Protein AF-A0A7S2K217-F1 (afdb_monomer)

Sequence (248 aa):
GVLPSQFLEAKAKDDRRVVYRHYPVRDAKQDLILGKTRPYEPPTNCWSLGLKRNMAVALASGDVIAHFDDDDLYAACYLDFMFQKLQEQVPQADGPGGLAATAAIVTLAEWHCFDFGAGRFWHINPKTDPNVLESWRDEMCYGYGFSYVYTRKAWKVQAFPDTEDCEDDVFMGRLRRQPNVRVGLVKLPSLESGLVAHSYHGNNTGICEFRGTKRLGTVCEPFGFEGAMQIVASTRRKVPNLRSAPPA

pLDDT: mean 85.38, std 13.86, range [39.19, 98.19]

Structure (mmCIF, N/CA/C/O backbone):
data_AF-A0A7S2K217-F1
#
_entry.id   AF-A0A7S2K217-F1
#
loop_
_atom_site.group_PDB
_atom_site.id
_atom_site.type_symbol
_atom_site.label_atom_id
_atom_site.label_alt_id
_atom_site.label_comp_id
_atom_site.label_asym_id
_atom_site.label_entity_id
_atom_site.label_seq_id
_atom_site.pdbx_PDB_ins_code
_atom_site.Cartn_x
_atom_site.Cartn_y
_atom_site.Cartn_z
_atom_site.occupancy
_atom_site.B_iso_or_equiv
_atom_site.auth_seq_id
_atom_site.auth_comp_id
_atom_site.auth_asym_id
_atom_site.auth_atom_id
_atom_site.pdbx_PDB_model_num
ATOM 1 N N . GLY A 1 1 ? -4.700 -10.155 -17.234 1.00 57.19 1 GLY A N 1
ATOM 2 C CA . GLY A 1 1 ? -4.934 -11.618 -17.268 1.00 57.19 1 GLY A CA 1
ATOM 3 C C . GLY A 1 1 ? -6.290 -11.921 -17.883 1.00 57.19 1 GLY A C 1
ATOM 4 O O . GLY A 1 1 ? -6.909 -11.004 -18.405 1.00 57.19 1 GLY A O 1
ATOM 5 N N . VAL A 1 2 ? -6.753 -13.176 -17.837 1.00 69.56 2 VAL A N 1
ATOM 6 C CA . VAL A 1 2 ? -8.166 -13.499 -18.130 1.00 69.56 2 VAL A CA 1
ATOM 7 C C . VAL A 1 2 ? -9.014 -12.981 -16.966 1.00 69.56 2 VAL A C 1
ATOM 9 O O . VAL A 1 2 ? -8.641 -13.193 -15.813 1.00 69.56 2 VAL A O 1
ATOM 12 N N . LEU A 1 3 ? -10.107 -12.282 -17.271 1.00 79.81 3 LEU A N 1
ATOM 13 C CA . LEU A 1 3 ? -11.082 -11.805 -16.292 1.00 79.81 3 LEU A CA 1
ATOM 14 C C . LEU A 1 3 ? -12.414 -12.537 -16.521 1.00 79.81 3 LEU A C 1
ATOM 16 O O . LEU A 1 3 ? -12.849 -12.613 -17.674 1.00 79.81 3 LEU A O 1
ATOM 20 N N . PRO A 1 4 ? -13.070 -13.062 -15.470 1.00 86.94 4 PRO A N 1
ATOM 21 C CA . PRO A 1 4 ? -12.644 -13.079 -14.063 1.00 86.94 4 PRO A CA 1
ATOM 22 C C . PRO A 1 4 ? -11.436 -14.003 -13.788 1.00 86.94 4 PRO A C 1
ATOM 24 O O . PRO A 1 4 ? -11.070 -14.848 -14.606 1.00 86.94 4 PRO A O 1
ATOM 27 N N . SER A 1 5 ? -10.795 -13.826 -12.626 1.00 89.06 5 SER A N 1
ATOM 28 C CA . SER A 1 5 ? -9.619 -14.606 -12.215 1.00 89.06 5 SER A CA 1
ATOM 29 C C . SER A 1 5 ? -10.007 -16.026 -11.804 1.00 89.06 5 SER A C 1
ATOM 31 O O . SER A 1 5 ? -10.530 -16.242 -10.711 1.00 89.06 5 SER A O 1
ATOM 33 N N . GLN A 1 6 ? -9.66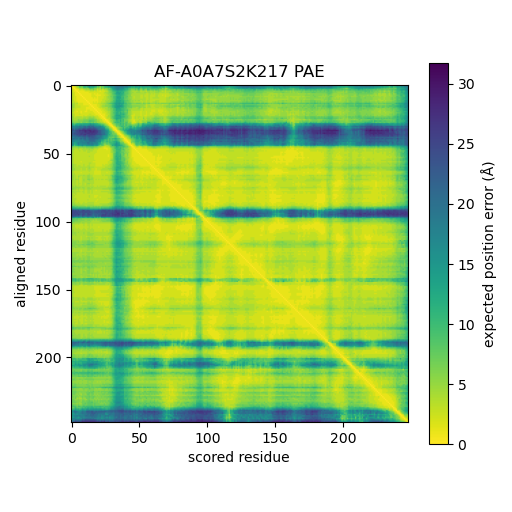1 -17.012 -12.636 1.00 90.75 6 GLN A N 1
ATOM 34 C CA . GLN A 1 6 ? -9.913 -18.433 -12.349 1.00 90.75 6 GLN A CA 1
ATOM 35 C C . GLN A 1 6 ? -9.287 -18.893 -11.023 1.00 90.75 6 GLN A C 1
ATOM 37 O O . GLN A 1 6 ? -9.864 -19.711 -10.310 1.00 90.75 6 GLN A O 1
ATOM 42 N N . PHE A 1 7 ? -8.113 -18.356 -10.671 1.00 89.81 7 PHE A N 1
ATOM 43 C CA . PHE A 1 7 ? -7.443 -18.679 -9.412 1.00 89.81 7 PHE A CA 1
ATOM 44 C C . PHE A 1 7 ? -8.257 -18.207 -8.202 1.00 89.81 7 PHE A C 1
ATOM 46 O O . PHE A 1 7 ? -8.500 -18.994 -7.289 1.00 89.81 7 PHE A O 1
ATOM 53 N N . LEU A 1 8 ? -8.705 -16.946 -8.200 1.00 90.88 8 LEU A N 1
ATOM 54 C CA . LEU A 1 8 ? -9.484 -16.396 -7.086 1.00 90.88 8 LEU A CA 1
ATOM 55 C C . LEU A 1 8 ? -10.872 -17.033 -7.003 1.00 90.88 8 LEU A C 1
ATOM 57 O O . LEU A 1 8 ? -11.366 -17.268 -5.904 1.00 90.88 8 LEU A O 1
ATOM 61 N N . GLU A 1 9 ? -11.472 -17.383 -8.142 1.00 93.56 9 GLU A N 1
ATOM 62 C CA . GLU A 1 9 ? -12.720 -18.147 -8.175 1.00 93.56 9 GLU A CA 1
ATOM 63 C C . GLU A 1 9 ? -12.569 -19.533 -7.548 1.00 93.56 9 GLU A C 1
ATOM 65 O O . GLU A 1 9 ? -13.421 -19.941 -6.761 1.00 93.56 9 GLU A O 1
ATOM 70 N N . ALA A 1 10 ? -11.494 -20.258 -7.871 1.00 94.06 10 ALA A N 1
ATOM 71 C CA . ALA A 1 10 ? -11.205 -21.545 -7.247 1.00 94.06 10 ALA A CA 1
ATOM 72 C C . ALA A 1 10 ? -10.954 -21.381 -5.740 1.00 94.06 10 ALA A C 1
ATOM 74 O O . ALA A 1 10 ? -11.570 -22.069 -4.930 1.00 94.06 10 ALA A O 1
ATOM 75 N N . LYS A 1 11 ? -10.139 -20.395 -5.341 1.00 94.19 11 LYS A N 1
ATOM 76 C CA . LYS A 1 11 ? -9.860 -20.130 -3.923 1.00 94.19 11 LYS A CA 1
ATOM 77 C C . LYS A 1 11 ? -11.097 -19.745 -3.121 1.00 94.19 11 LYS A C 1
ATOM 79 O O . LYS A 1 11 ? -11.241 -20.232 -2.008 1.00 94.19 11 LYS A O 1
ATOM 84 N N . ALA A 1 12 ? -12.006 -18.947 -3.674 1.00 93.88 12 ALA A N 1
ATOM 85 C CA . ALA A 1 12 ? -13.255 -18.587 -3.003 1.00 93.88 12 ALA A CA 1
ATOM 86 C C . ALA A 1 12 ? -14.234 -19.769 -2.853 1.00 93.88 12 ALA A C 1
ATOM 88 O O . ALA A 1 12 ? -15.110 -19.732 -1.989 1.00 93.88 12 ALA A O 1
ATOM 89 N N . LYS A 1 13 ? -14.109 -20.818 -3.682 1.00 94.56 13 LYS A N 1
ATOM 90 C CA . LYS A 1 13 ? -14.872 -22.070 -3.520 1.00 94.56 13 LYS A CA 1
ATOM 91 C C . LYS A 1 13 ? -14.299 -22.938 -2.401 1.00 94.56 13 LYS A C 1
ATOM 93 O O . LYS A 1 13 ? -15.070 -23.522 -1.644 1.00 94.56 13 LYS A O 1
ATOM 98 N N . ASP A 1 14 ? -12.973 -22.987 -2.294 1.00 96.25 14 ASP A N 1
ATOM 99 C CA . ASP A 1 14 ? -12.267 -23.864 -1.353 1.00 96.25 14 ASP A CA 1
ATOM 100 C C . ASP A 1 14 ? -12.110 -23.248 0.049 1.00 96.25 14 ASP A C 1
ATOM 102 O O . ASP A 1 14 ? -12.093 -23.967 1.048 1.00 96.25 14 ASP A O 1
ATOM 106 N N . ASP A 1 15 ? -12.004 -21.920 0.150 1.00 93.75 15 ASP A N 1
ATOM 107 C CA . ASP A 1 15 ? -11.790 -21.195 1.402 1.00 93.75 15 ASP A CA 1
ATOM 108 C C . ASP A 1 15 ? -12.887 -20.149 1.628 1.00 93.75 15 ASP A C 1
ATOM 110 O O . ASP A 1 15 ? -12.906 -19.086 1.010 1.00 93.75 15 ASP A O 1
ATOM 114 N N . ARG A 1 16 ? -13.784 -20.418 2.587 1.00 90.56 16 ARG A N 1
ATOM 115 C CA . ARG A 1 16 ? -14.910 -19.523 2.926 1.00 90.56 16 ARG A CA 1
ATOM 116 C C . ARG A 1 16 ? -14.468 -18.163 3.474 1.00 90.56 16 ARG A C 1
ATOM 118 O O . ARG A 1 16 ? -15.298 -17.261 3.564 1.00 90.56 16 ARG A O 1
ATOM 125 N N . ARG A 1 17 ? -13.198 -18.014 3.865 1.00 87.38 17 ARG A N 1
ATOM 126 C CA . ARG A 1 17 ? -12.615 -16.732 4.289 1.00 87.38 17 ARG A CA 1
ATOM 127 C C . ARG A 1 17 ? -12.301 -15.832 3.093 1.00 87.38 17 ARG A C 1
ATOM 129 O O . ARG A 1 17 ? -12.194 -14.622 3.262 1.00 87.38 17 ARG A O 1
ATOM 136 N N . VAL A 1 18 ? -12.171 -16.404 1.895 1.00 89.81 18 VAL A N 1
ATOM 137 C CA . VAL A 1 18 ? -11.907 -15.678 0.652 1.00 89.81 18 VAL A CA 1
ATOM 138 C C . VAL A 1 18 ? -13.232 -15.356 -0.026 1.00 89.81 18 VAL A C 1
ATOM 140 O O . VAL A 1 18 ? -13.941 -16.234 -0.513 1.00 89.81 18 VAL A O 1
ATOM 143 N N . VAL A 1 19 ? -13.564 -14.070 -0.100 1.00 90.69 19 VAL A N 1
ATOM 144 C CA . VAL A 1 19 ? -14.722 -13.589 -0.859 1.00 90.69 19 VAL A CA 1
ATOM 145 C C . VAL A 1 19 ? -14.220 -12.926 -2.131 1.00 90.69 19 VAL A C 1
ATOM 147 O O . VAL A 1 19 ? -13.649 -11.842 -2.086 1.00 90.69 19 VAL A O 1
ATOM 150 N N . TYR A 1 20 ? -14.457 -13.567 -3.275 1.00 92.25 20 TYR A N 1
ATOM 151 C CA . TYR A 1 20 ? -14.150 -12.986 -4.578 1.00 92.25 20 TYR A CA 1
ATOM 152 C C . TYR A 1 20 ? -15.399 -12.365 -5.215 1.00 92.25 20 TYR A C 1
ATOM 154 O O . TYR A 1 20 ? -16.495 -12.946 -5.203 1.00 92.25 20 TYR A O 1
ATOM 162 N N . ARG A 1 21 ? -15.235 -11.156 -5.755 1.00 91.00 21 ARG A N 1
ATOM 163 C CA . ARG A 1 21 ? -16.244 -10.413 -6.514 1.00 91.00 21 ARG A CA 1
ATOM 164 C C . ARG A 1 21 ? -15.555 -9.778 -7.715 1.00 91.00 21 ARG A C 1
ATOM 166 O O . ARG A 1 21 ? -14.520 -9.142 -7.560 1.00 91.00 21 ARG A O 1
ATOM 173 N N . HIS A 1 22 ? -16.142 -9.944 -8.893 1.00 90.25 22 HIS A N 1
ATOM 174 C CA . HIS A 1 22 ? -15.683 -9.313 -10.123 1.00 90.25 22 HIS A CA 1
ATOM 175 C C . HIS A 1 22 ? -16.814 -8.457 -10.689 1.00 90.25 22 HIS A C 1
ATOM 177 O O . HIS A 1 22 ? -17.939 -8.937 -10.840 1.00 90.25 22 HIS A O 1
ATOM 183 N N . TYR A 1 23 ? -16.502 -7.204 -11.005 1.00 88.50 23 TYR A N 1
ATOM 184 C CA . TYR A 1 23 ? -17.430 -6.258 -11.609 1.00 88.50 23 TYR A CA 1
ATOM 185 C C . TYR A 1 23 ? -16.932 -5.937 -13.021 1.00 88.50 23 TYR A C 1
ATOM 187 O O . TYR A 1 23 ? -15.794 -5.491 -13.155 1.00 88.50 23 TYR A O 1
ATOM 195 N N . PRO A 1 24 ? -17.739 -6.151 -14.078 1.00 86.56 24 PRO A N 1
ATOM 196 C CA . PRO A 1 24 ? -17.348 -5.855 -15.455 1.00 86.56 24 PRO A CA 1
ATOM 197 C C . PRO A 1 24 ? -17.471 -4.349 -15.742 1.00 86.56 24 PRO A C 1
ATOM 199 O O . PRO A 1 24 ? -18.277 -3.918 -16.567 1.00 86.56 24 PRO A O 1
ATOM 202 N N . VAL A 1 25 ? -16.693 -3.546 -15.020 1.00 85.12 25 VAL A N 1
ATOM 203 C CA . VAL A 1 25 ? -16.648 -2.083 -15.129 1.00 85.12 25 VAL A CA 1
ATOM 204 C C . VAL A 1 25 ? -15.356 -1.659 -15.808 1.00 85.12 25 VAL A C 1
ATOM 206 O O . VAL A 1 25 ? -14.348 -2.362 -15.736 1.00 85.12 25 VAL A O 1
ATOM 209 N N . ARG A 1 26 ? -15.385 -0.525 -16.505 1.00 83.50 26 ARG A N 1
ATOM 210 C CA . ARG A 1 26 ? -14.166 0.052 -17.077 1.00 83.50 26 ARG A CA 1
ATOM 211 C C . ARG A 1 26 ? -13.472 0.918 -16.039 1.00 83.50 26 ARG A C 1
ATOM 213 O O . ARG A 1 26 ? -14.126 1.498 -15.172 1.00 83.50 26 ARG A O 1
ATOM 220 N N . ASP A 1 27 ? -12.164 1.050 -16.179 1.00 81.06 27 ASP A N 1
ATOM 221 C CA . ASP A 1 27 ? -11.425 2.051 -15.427 1.00 81.06 27 ASP A CA 1
ATOM 222 C C . ASP A 1 27 ? -11.859 3.442 -15.885 1.00 81.06 27 ASP A C 1
ATOM 224 O O . ASP A 1 27 ? -12.065 3.712 -17.079 1.00 81.06 27 ASP A O 1
ATOM 228 N N . ALA A 1 28 ? -12.049 4.314 -14.905 1.00 79.69 28 ALA A N 1
ATOM 229 C CA . ALA A 1 28 ? -11.993 5.741 -15.117 1.00 79.69 28 ALA A CA 1
ATOM 230 C C . ALA A 1 28 ? -10.692 6.117 -15.832 1.00 79.69 28 ALA A C 1
ATOM 232 O O . ALA A 1 28 ? -9.655 5.489 -15.655 1.00 79.69 28 ALA A O 1
ATOM 233 N N . LYS A 1 29 ? -10.752 7.145 -16.673 1.00 71.81 29 LYS A N 1
ATOM 234 C CA . LYS A 1 29 ? -9.555 7.758 -17.241 1.00 71.81 29 LYS A CA 1
ATOM 235 C C . LYS A 1 29 ? -9.653 9.244 -17.007 1.00 71.81 29 LYS A C 1
ATOM 237 O O . LYS A 1 29 ? -10.590 9.876 -17.493 1.00 71.81 29 LYS A O 1
ATOM 242 N N . GLN A 1 30 ? -8.707 9.787 -16.261 1.00 62.47 30 GLN A N 1
ATOM 243 C CA . GLN A 1 30 ? -8.583 11.222 -16.114 1.00 62.47 30 GLN A CA 1
ATOM 244 C C . GLN A 1 30 ? -7.657 11.722 -17.227 1.00 62.47 30 GLN A C 1
ATOM 246 O O . GLN A 1 30 ? -6.465 11.425 -17.256 1.00 62.47 30 GLN A O 1
ATOM 251 N N . ASP A 1 31 ? -8.215 12.434 -18.208 1.00 52.69 31 ASP A N 1
ATOM 252 C CA . ASP A 1 31 ? -7.405 13.052 -19.257 1.00 52.69 31 ASP A CA 1
ATOM 253 C C . ASP A 1 31 ? -6.571 14.184 -18.633 1.00 52.69 31 ASP A C 1
ATOM 255 O O . ASP A 1 31 ? -7.065 15.292 -18.398 1.00 52.69 31 ASP A O 1
ATOM 259 N N . LEU A 1 32 ? -5.289 13.924 -18.370 1.00 47.28 32 LEU A N 1
ATOM 260 C CA . LEU A 1 32 ? -4.315 14.946 -17.983 1.00 47.28 32 LEU A CA 1
ATOM 261 C C . LEU A 1 32 ? -3.983 15.832 -19.195 1.00 47.28 32 LEU A C 1
ATOM 263 O O . LEU A 1 32 ? -2.940 15.697 -19.833 1.00 47.28 32 LEU A O 1
ATOM 267 N N . ILE A 1 33 ? -4.869 16.770 -19.535 1.00 39.94 33 ILE A N 1
ATOM 268 C CA . ILE A 1 33 ? -4.566 17.805 -20.529 1.00 39.94 33 ILE A CA 1
ATOM 269 C C . ILE A 1 33 ? -3.878 18.974 -19.817 1.00 39.94 33 ILE A C 1
ATOM 271 O O . ILE A 1 33 ? -4.525 19.803 -19.179 1.00 39.94 33 ILE A O 1
ATOM 275 N N . LEU A 1 34 ? -2.550 19.054 -19.965 1.00 39.72 34 LEU A N 1
ATOM 276 C CA . LEU A 1 34 ? -1.749 20.277 -19.783 1.00 39.72 34 LEU A CA 1
ATOM 277 C C . LEU A 1 34 ? -2.066 21.077 -18.501 1.00 39.72 34 LEU A C 1
ATOM 279 O O . LEU A 1 34 ? -2.393 22.263 -18.559 1.00 39.72 34 LEU A O 1
ATOM 283 N N . GLY A 1 35 ? -1.973 20.433 -17.334 1.00 43.88 35 GLY A N 1
ATOM 284 C CA . GLY A 1 35 ? -1.984 21.129 -16.040 1.00 43.88 35 GLY A CA 1
ATOM 285 C C . GLY A 1 35 ? -3.304 21.813 -15.661 1.00 43.88 35 GLY A C 1
ATOM 286 O O . GLY A 1 35 ? -3.319 22.618 -14.732 1.00 43.88 35 GLY A O 1
ATOM 287 N N . LYS A 1 36 ? -4.413 21.515 -16.352 1.00 39.19 36 LYS A N 1
ATOM 288 C CA . LYS A 1 36 ? -5.758 21.948 -15.954 1.00 39.19 36 LYS A CA 1
ATOM 289 C C . LYS A 1 36 ? -6.623 20.727 -15.684 1.00 39.19 36 LYS A C 1
ATOM 291 O O . LYS A 1 36 ? -7.018 20.022 -16.607 1.00 39.19 36 LYS A O 1
ATOM 296 N N . THR A 1 37 ? -6.956 20.507 -14.417 1.00 48.25 37 THR A N 1
ATOM 297 C CA . THR A 1 37 ? -7.981 19.543 -14.021 1.00 48.25 37 THR A CA 1
ATOM 298 C C . THR A 1 37 ? -9.336 20.040 -14.531 1.00 48.25 37 THR A C 1
ATOM 300 O O . THR A 1 37 ? -9.871 21.043 -14.058 1.00 48.25 37 THR A O 1
ATOM 303 N N . ARG A 1 38 ? -9.907 19.376 -15.542 1.00 49.03 38 ARG A N 1
ATOM 304 C CA . ARG A 1 38 ? -11.359 19.471 -15.749 1.00 49.03 38 ARG A CA 1
ATOM 305 C C . ARG A 1 38 ? -12.054 18.728 -14.600 1.00 49.03 38 ARG A C 1
ATOM 307 O O . ARG A 1 38 ? -11.478 17.762 -14.096 1.00 49.03 38 ARG A O 1
ATOM 314 N N . PRO A 1 39 ? -13.267 19.143 -14.193 1.00 53.81 39 PRO A N 1
ATOM 315 C CA . PRO A 1 39 ? -14.117 18.307 -13.355 1.00 53.81 39 PRO A CA 1
ATOM 316 C C . PRO A 1 39 ? -14.236 16.929 -14.011 1.00 53.81 39 PRO A C 1
ATOM 318 O O . PRO A 1 39 ? -14.597 16.831 -15.185 1.00 53.81 39 PRO A O 1
ATOM 321 N N . TYR A 1 40 ? -13.843 15.890 -13.280 1.00 57.97 40 TYR A N 1
ATOM 322 C CA . TYR A 1 40 ? -13.948 14.515 -13.737 1.00 57.97 40 TYR A CA 1
ATOM 323 C C . TYR A 1 40 ? -15.426 14.108 -13.699 1.00 57.97 40 TYR A C 1
ATOM 325 O O . TYR A 1 40 ? -15.998 13.958 -12.622 1.00 57.97 40 TYR A O 1
ATOM 333 N N . GLU A 1 41 ? -16.053 13.967 -14.867 1.00 58.06 41 GLU A N 1
ATOM 334 C CA . GLU A 1 41 ? -17.357 13.315 -15.008 1.00 58.06 41 GLU A CA 1
ATOM 335 C C . GLU A 1 41 ? -17.118 11.912 -15.582 1.00 58.06 41 GLU A C 1
ATOM 337 O O . GLU A 1 41 ? -16.885 11.783 -16.790 1.00 58.06 41 GLU A O 1
ATOM 342 N N . PRO A 1 42 ? -17.112 10.854 -14.747 1.00 58.44 42 PRO A N 1
ATOM 343 C CA . PRO A 1 42 ? -16.957 9.496 -15.244 1.00 58.44 42 PRO A CA 1
ATOM 344 C C . PRO A 1 42 ? -18.072 9.196 -16.253 1.00 58.44 42 PRO A C 1
ATOM 346 O O . PRO A 1 42 ? -19.247 9.435 -15.955 1.00 58.44 42 PRO A O 1
ATOM 349 N N . PRO A 1 43 ? -17.759 8.611 -17.424 1.00 65.31 43 PRO A N 1
ATOM 350 C CA . PRO A 1 43 ? -18.775 7.973 -18.248 1.00 65.31 43 PRO A CA 1
ATOM 351 C C . PRO A 1 43 ? -19.606 7.011 -17.392 1.00 65.31 43 PRO A C 1
ATOM 353 O O . PRO A 1 43 ? -19.081 6.396 -16.464 1.00 65.31 43 PRO A O 1
ATOM 356 N N . THR A 1 44 ? -20.878 6.814 -17.735 1.00 65.88 44 THR A N 1
ATOM 357 C CA . THR A 1 44 ? -21.877 6.060 -16.946 1.00 65.88 44 THR A CA 1
ATOM 358 C C . THR A 1 44 ? -21.557 4.570 -16.691 1.00 65.88 44 THR A C 1
ATOM 360 O O . THR A 1 44 ? -22.395 3.850 -16.157 1.00 65.88 44 THR A O 1
ATOM 363 N N . ASN A 1 45 ? -20.355 4.092 -17.037 1.00 75.81 45 ASN A N 1
ATOM 364 C CA . ASN A 1 45 ? -19.862 2.739 -16.768 1.00 75.81 45 ASN A CA 1
ATOM 365 C C . ASN A 1 45 ? -18.345 2.674 -16.454 1.00 75.81 45 ASN A C 1
ATOM 367 O O . ASN A 1 45 ? -17.699 1.648 -16.694 1.00 75.81 45 ASN A O 1
ATOM 371 N N . CYS A 1 46 ? -17.763 3.775 -15.971 1.00 85.69 46 CYS A N 1
ATOM 372 C CA . CYS A 1 46 ? -16.373 3.831 -15.523 1.00 85.69 46 CYS A CA 1
ATOM 373 C C . CYS A 1 46 ? -16.311 4.052 -14.011 1.00 85.69 46 CYS A C 1
ATOM 375 O O . CYS A 1 46 ? -16.993 4.933 -13.492 1.00 85.69 46 CYS A O 1
ATOM 377 N N . TRP A 1 47 ? -15.492 3.272 -13.308 1.00 90.19 47 TRP A N 1
ATOM 378 C CA . TRP A 1 47 ? -15.262 3.449 -11.873 1.00 90.19 47 TRP A CA 1
ATOM 379 C C . TRP A 1 47 ? -13.877 4.022 -11.628 1.00 90.19 47 TRP A C 1
ATOM 381 O O . TRP A 1 47 ? -12.897 3.510 -12.174 1.00 90.19 47 TRP A O 1
ATOM 391 N N . SER A 1 48 ? -13.819 5.052 -10.786 1.00 91.00 48 SER A N 1
ATOM 392 C CA . SER A 1 48 ? -12.558 5.585 -10.288 1.00 91.00 48 SER A CA 1
ATOM 393 C C . SER A 1 48 ? -11.868 4.606 -9.340 1.00 91.00 48 SER A C 1
ATOM 395 O O . SER A 1 48 ? -12.524 3.749 -8.731 1.00 91.00 48 SER A O 1
ATOM 397 N N . LEU A 1 49 ? -10.555 4.735 -9.184 1.00 89.38 49 LEU A N 1
ATOM 398 C CA . LEU A 1 49 ? -9.783 3.969 -8.217 1.00 89.38 49 LEU A CA 1
ATOM 399 C C . LEU A 1 49 ? -10.297 4.189 -6.789 1.00 89.38 49 LEU A C 1
ATOM 401 O O . LEU A 1 49 ? -10.526 3.220 -6.057 1.00 89.38 49 LEU A O 1
ATOM 405 N N . GLY A 1 50 ? -10.627 5.431 -6.428 1.00 93.50 50 GLY A N 1
ATOM 406 C CA . GLY A 1 50 ? -11.223 5.741 -5.130 1.00 93.50 50 GLY A CA 1
ATOM 407 C C . GLY A 1 50 ? -12.589 5.096 -4.905 1.00 93.50 50 GLY A C 1
ATOM 408 O O . GLY A 1 50 ? -12.849 4.550 -3.826 1.00 93.50 50 GLY A O 1
ATOM 409 N N . LEU A 1 51 ? -13.447 5.057 -5.930 1.00 93.94 51 LEU A N 1
ATOM 410 C CA . LEU A 1 51 ? -14.722 4.341 -5.865 1.00 93.94 51 LEU A CA 1
ATOM 411 C C . LEU A 1 51 ? -14.505 2.836 -5.689 1.00 93.94 51 LEU A C 1
ATOM 413 O O . LEU A 1 51 ? -15.131 2.231 -4.817 1.00 93.94 51 LEU A O 1
ATOM 417 N N . LYS A 1 52 ? -13.595 2.228 -6.460 1.00 92.88 52 LYS A N 1
ATOM 418 C CA . LYS A 1 52 ? -13.255 0.800 -6.329 1.00 92.88 52 LYS A CA 1
ATOM 419 C C . LYS A 1 52 ? -12.763 0.474 -4.916 1.00 92.88 52 LYS A C 1
ATOM 421 O O . LYS A 1 52 ? -13.275 -0.467 -4.305 1.00 92.88 52 LYS A O 1
ATOM 426 N N . ARG A 1 53 ? -11.842 1.278 -4.365 1.00 94.62 53 ARG A N 1
ATOM 427 C CA . ARG A 1 53 ? -11.329 1.133 -2.989 1.00 94.62 53 ARG A CA 1
ATOM 428 C C . ARG A 1 53 ? -12.466 1.233 -1.966 1.00 94.62 53 ARG A C 1
ATOM 430 O O . ARG A 1 53 ? -12.591 0.366 -1.102 1.00 94.62 53 ARG A O 1
ATOM 437 N N . ASN A 1 54 ? -13.356 2.218 -2.090 1.00 96.62 54 ASN A N 1
ATOM 438 C CA . ASN A 1 54 ? -14.510 2.362 -1.193 1.00 96.62 54 ASN A CA 1
ATOM 439 C C . ASN A 1 54 ? -15.492 1.185 -1.276 1.00 96.62 54 ASN A C 1
ATOM 441 O O . ASN A 1 54 ? -15.957 0.707 -0.240 1.00 96.62 54 ASN A O 1
ATOM 445 N N . MET A 1 55 ? -15.784 0.691 -2.481 1.00 95.06 55 MET A N 1
ATOM 446 C CA . MET A 1 55 ? -16.638 -0.482 -2.685 1.00 95.06 55 MET A CA 1
ATOM 447 C C . MET A 1 55 ? -16.031 -1.732 -2.041 1.00 95.06 55 MET A C 1
ATOM 449 O O . MET A 1 55 ? -16.732 -2.459 -1.336 1.00 95.06 55 MET A O 1
ATOM 453 N N . ALA A 1 56 ? -14.726 -1.956 -2.214 1.00 93.94 56 ALA A N 1
ATOM 454 C CA . ALA A 1 56 ? -14.019 -3.064 -1.578 1.00 93.94 56 ALA A CA 1
ATOM 455 C C . ALA A 1 56 ? -14.100 -2.985 -0.043 1.00 93.94 56 ALA A C 1
ATOM 457 O O . ALA A 1 56 ? -14.433 -3.974 0.613 1.00 93.94 56 ALA A O 1
ATOM 458 N N . VAL A 1 57 ? -13.889 -1.798 0.540 1.00 96.06 57 VAL A N 1
ATOM 459 C CA . VAL A 1 57 ? -14.002 -1.590 1.994 1.00 96.06 57 VAL A CA 1
ATOM 460 C C . VAL A 1 57 ? -15.429 -1.819 2.491 1.00 96.06 57 VAL A C 1
ATOM 462 O O . VAL A 1 57 ? -15.619 -2.446 3.538 1.00 96.06 57 VAL A O 1
ATOM 465 N N . ALA A 1 58 ? -16.435 -1.332 1.762 1.00 95.50 58 ALA A N 1
ATOM 466 C CA . ALA A 1 58 ? -17.840 -1.501 2.122 1.00 95.50 58 ALA A CA 1
ATOM 467 C C . ALA A 1 58 ? -18.273 -2.977 2.116 1.0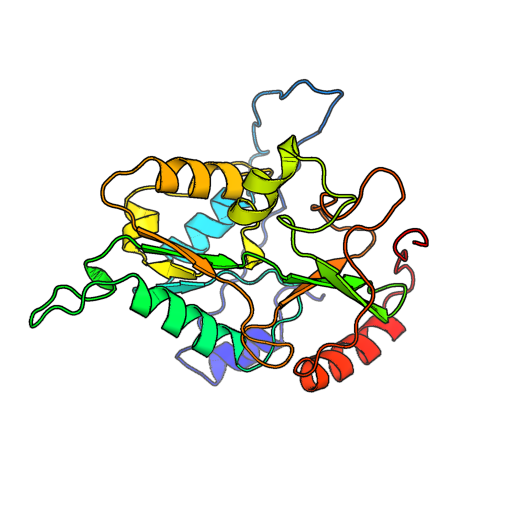0 95.50 58 ALA A C 1
ATOM 469 O O . ALA A 1 58 ? -19.081 -3.379 2.950 1.00 95.50 58 ALA A O 1
ATOM 470 N N . LEU A 1 59 ? -17.715 -3.781 1.205 1.00 93.38 59 LEU A N 1
ATOM 471 C CA . LEU A 1 59 ? -17.988 -5.216 1.092 1.00 93.38 59 LEU A CA 1
ATOM 472 C C . LEU A 1 59 ? -17.177 -6.069 2.076 1.00 93.38 59 LEU A C 1
ATOM 474 O O . LEU A 1 59 ? -17.615 -7.161 2.441 1.00 93.38 59 LEU A O 1
A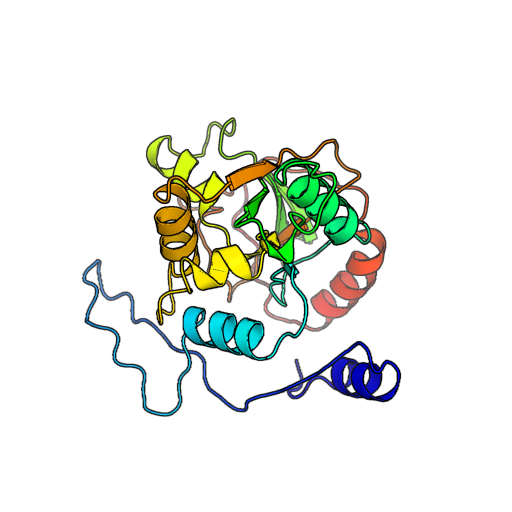TOM 478 N N . ALA A 1 60 ? -16.003 -5.602 2.501 1.00 93.25 60 ALA A N 1
ATOM 479 C CA . ALA A 1 60 ? -15.199 -6.291 3.500 1.00 93.25 60 ALA A CA 1
ATOM 480 C C . ALA A 1 60 ? -15.940 -6.355 4.847 1.00 93.25 60 ALA A C 1
ATOM 482 O O . ALA A 1 60 ? -16.619 -5.404 5.232 1.00 93.25 60 ALA A O 1
ATOM 483 N N . SER A 1 61 ? -15.736 -7.425 5.618 1.00 91.88 61 SER A N 1
ATOM 484 C CA . SER A 1 61 ? -16.308 -7.588 6.967 1.00 91.88 61 SER A CA 1
ATOM 485 C C . SER A 1 61 ? -15.320 -7.313 8.107 1.00 91.88 61 SER A C 1
ATOM 487 O O . SER A 1 61 ? -15.750 -7.084 9.232 1.00 91.88 61 SER A O 1
ATOM 489 N N . GLY A 1 62 ? -14.010 -7.315 7.839 1.00 92.62 62 GLY A N 1
ATOM 490 C CA . GLY A 1 62 ? -12.971 -7.162 8.864 1.00 92.62 62 GLY A CA 1
ATOM 491 C C . GLY A 1 62 ? -12.861 -5.746 9.440 1.00 92.62 62 GLY A C 1
ATOM 492 O O . GLY A 1 62 ? -13.181 -4.763 8.769 1.00 92.62 62 GLY A O 1
ATOM 493 N N . ASP A 1 63 ? -12.371 -5.630 10.675 1.00 94.81 63 ASP A N 1
ATOM 494 C CA . ASP A 1 63 ? -12.087 -4.338 11.322 1.00 94.81 63 ASP A CA 1
ATOM 495 C C . ASP A 1 63 ? -10.784 -3.692 10.844 1.00 94.81 63 ASP A C 1
ATOM 497 O O . ASP A 1 63 ? -10.573 -2.498 11.060 1.00 94.81 63 ASP A O 1
ATOM 501 N N . VAL A 1 64 ? -9.926 -4.463 10.179 1.00 97.00 64 VAL A N 1
ATOM 502 C CA . VAL A 1 64 ? -8.688 -4.001 9.552 1.00 97.00 64 VAL A CA 1
ATOM 503 C C . VAL A 1 64 ? -8.774 -4.238 8.053 1.00 97.00 64 VAL A C 1
ATOM 505 O O . VAL A 1 64 ? -9.264 -5.274 7.605 1.00 97.00 64 VAL A O 1
ATOM 508 N N . ILE A 1 65 ? -8.309 -3.252 7.299 1.00 97.69 65 ILE A N 1
ATOM 509 C CA . ILE A 1 65 ? -8.221 -3.244 5.848 1.00 97.69 65 ILE A CA 1
ATOM 510 C C . ILE A 1 65 ? -6.749 -3.124 5.465 1.00 97.69 65 ILE A C 1
ATOM 512 O O . ILE A 1 65 ? -6.022 -2.324 6.051 1.00 97.69 65 ILE A O 1
ATOM 516 N N . ALA A 1 66 ? -6.336 -3.895 4.468 1.00 96.44 66 ALA A N 1
ATOM 517 C CA . ALA A 1 66 ? -5.056 -3.764 3.790 1.00 96.44 66 ALA A CA 1
ATOM 518 C C . ALA A 1 66 ? -5.323 -3.728 2.282 1.00 96.44 66 ALA A C 1
ATOM 520 O O . ALA A 1 66 ? -6.116 -4.540 1.794 1.00 96.44 66 ALA A O 1
ATOM 521 N N . HIS A 1 67 ? -4.702 -2.787 1.572 1.00 91.56 67 HIS A N 1
ATOM 522 C CA . HIS A 1 67 ? -4.769 -2.722 0.109 1.00 91.56 67 HIS A CA 1
ATOM 523 C C . HIS A 1 67 ? -3.590 -3.453 -0.518 1.00 91.56 67 HIS A C 1
ATOM 525 O O . HIS A 1 67 ? -2.498 -3.475 0.041 1.00 91.56 67 HIS A O 1
ATOM 531 N N . PHE A 1 68 ? -3.857 -4.056 -1.671 1.00 91.94 68 PHE A N 1
ATOM 532 C CA . PHE A 1 68 ? -2.877 -4.733 -2.504 1.00 91.94 68 PHE A CA 1
ATOM 533 C C . PHE A 1 68 ? -3.111 -4.302 -3.938 1.00 91.94 68 PHE A C 1
ATOM 535 O O . PHE A 1 68 ? -4.213 -4.522 -4.452 1.00 91.94 68 PHE A O 1
ATOM 542 N N . ASP A 1 69 ? -2.090 -3.731 -4.561 1.00 89.00 69 ASP A N 1
ATOM 543 C CA . ASP A 1 69 ? -2.104 -3.521 -6.002 1.00 89.00 69 ASP A CA 1
ATOM 544 C C . ASP A 1 69 ? -1.822 -4.872 -6.684 1.00 89.00 69 ASP A C 1
ATOM 546 O O . ASP A 1 69 ? -1.121 -5.737 -6.145 1.00 89.00 69 ASP A O 1
ATOM 550 N N . ASP A 1 70 ? -2.479 -5.131 -7.814 1.00 86.62 70 ASP A N 1
ATOM 551 C CA . ASP A 1 70 ? -2.523 -6.467 -8.423 1.00 86.62 70 ASP A CA 1
ATOM 552 C C . ASP A 1 70 ? -1.281 -6.808 -9.262 1.00 86.62 70 ASP A C 1
ATOM 554 O O . ASP A 1 70 ? -1.096 -7.964 -9.664 1.00 86.62 70 ASP A O 1
ATOM 558 N N . ASP A 1 71 ? -0.417 -5.823 -9.487 1.00 87.31 71 ASP A N 1
ATOM 559 C CA . ASP A 1 71 ? 0.871 -5.910 -10.164 1.00 87.31 71 ASP A CA 1
ATOM 560 C C . ASP A 1 71 ? 2.078 -5.821 -9.212 1.00 87.31 71 ASP A C 1
ATOM 562 O O . ASP A 1 71 ? 3.201 -6.125 -9.628 1.00 87.31 71 ASP A O 1
ATOM 566 N N . ASP A 1 72 ? 1.864 -5.515 -7.934 1.00 92.44 72 ASP A N 1
ATOM 567 C CA . ASP A 1 72 ? 2.907 -5.397 -6.915 1.00 92.44 72 ASP A CA 1
ATOM 568 C C . ASP A 1 72 ? 3.345 -6.736 -6.308 1.00 92.44 72 ASP A C 1
ATOM 570 O O . ASP A 1 72 ? 2.628 -7.742 -6.291 1.00 92.44 72 ASP A O 1
ATOM 574 N N . LEU A 1 73 ? 4.572 -6.757 -5.778 1.00 93.12 73 LEU A N 1
ATOM 575 C CA . LEU A 1 73 ? 5.121 -7.924 -5.090 1.00 93.12 73 LEU A CA 1
ATOM 576 C C . LEU A 1 73 ? 5.099 -7.699 -3.584 1.00 93.12 73 LEU A C 1
ATOM 578 O O . LEU A 1 73 ? 5.646 -6.718 -3.096 1.00 93.12 73 LEU A O 1
ATOM 582 N N . TYR A 1 74 ? 4.572 -8.661 -2.834 1.00 93.19 74 TYR A N 1
ATOM 583 C CA . TYR A 1 74 ? 4.526 -8.617 -1.373 1.00 93.19 74 TYR A CA 1
ATOM 584 C C . TYR A 1 74 ? 5.225 -9.848 -0.797 1.00 93.19 74 TYR A C 1
ATOM 586 O O . TYR A 1 74 ? 4.975 -10.975 -1.235 1.00 93.19 74 TYR A O 1
ATOM 594 N N . ALA A 1 75 ? 6.109 -9.647 0.182 1.00 91.81 75 ALA A N 1
ATOM 595 C CA . ALA A 1 75 ? 6.734 -10.753 0.900 1.00 91.81 75 ALA A CA 1
ATOM 596 C C . ALA A 1 75 ? 5.695 -11.508 1.740 1.00 91.81 75 ALA A C 1
ATOM 598 O O . ALA A 1 75 ? 4.713 -10.934 2.210 1.00 91.81 75 ALA A O 1
ATOM 599 N N . ALA A 1 76 ? 5.928 -12.799 1.984 1.00 89.94 76 ALA A N 1
ATOM 600 C CA . ALA A 1 76 ? 4.961 -13.652 2.683 1.00 89.94 76 ALA A CA 1
ATOM 601 C C . ALA A 1 76 ? 4.590 -13.136 4.090 1.00 89.94 76 ALA A C 1
ATOM 603 O O . ALA A 1 76 ? 3.449 -13.279 4.517 1.00 89.94 76 ALA A O 1
ATOM 604 N N . CYS A 1 77 ? 5.534 -12.499 4.789 1.00 90.69 77 CYS A N 1
ATOM 605 C CA . CYS A 1 77 ? 5.342 -11.920 6.121 1.00 90.69 77 CYS A CA 1
ATOM 606 C C . CYS A 1 77 ? 4.838 -10.463 6.106 1.00 90.69 77 CYS A C 1
ATOM 608 O O . CYS A 1 77 ? 4.747 -9.842 7.165 1.00 90.69 77 CYS A O 1
ATOM 610 N N . TYR A 1 78 ? 4.540 -9.893 4.930 1.00 93.44 78 TYR A N 1
ATOM 611 C CA . TYR A 1 78 ? 4.177 -8.482 4.780 1.00 93.44 78 TYR A CA 1
ATOM 612 C C . TYR A 1 78 ? 2.988 -8.089 5.662 1.00 93.44 78 TYR A C 1
ATOM 614 O O . TYR A 1 78 ? 3.072 -7.131 6.432 1.00 93.44 78 TYR A O 1
ATOM 622 N N . LEU A 1 79 ? 1.895 -8.855 5.582 1.00 93.56 79 LEU A N 1
ATOM 623 C CA . LEU A 1 79 ? 0.678 -8.558 6.335 1.00 93.56 79 LEU A CA 1
ATOM 624 C C . LEU A 1 79 ? 0.876 -8.672 7.836 1.00 93.56 79 LEU A C 1
ATOM 626 O O . LEU A 1 79 ? 0.446 -7.777 8.556 1.00 93.56 79 LEU A O 1
ATOM 630 N N . ASP A 1 80 ? 1.535 -9.735 8.298 1.00 93.88 80 ASP A N 1
ATOM 631 C CA . ASP A 1 80 ? 1.792 -9.937 9.724 1.00 93.88 80 ASP A CA 1
ATOM 632 C C . ASP A 1 80 ? 2.604 -8.771 10.292 1.00 93.88 80 ASP A C 1
ATOM 634 O O . ASP A 1 80 ? 2.257 -8.210 11.332 1.00 93.88 80 ASP A O 1
ATOM 638 N N . PHE A 1 81 ? 3.638 -8.345 9.563 1.00 94.38 81 PHE A N 1
ATOM 639 C CA . PHE A 1 81 ? 4.464 -7.211 9.950 1.00 94.38 81 PHE A CA 1
ATOM 640 C C . PHE A 1 81 ? 3.666 -5.900 9.990 1.00 94.38 81 PHE A C 1
ATOM 642 O O . PHE A 1 81 ? 3.651 -5.212 11.012 1.00 94.38 81 PHE A O 1
ATOM 649 N N . MET A 1 82 ? 2.965 -5.550 8.908 1.00 95.75 82 MET A N 1
ATOM 650 C CA . MET A 1 82 ? 2.210 -4.293 8.848 1.00 95.75 82 MET A CA 1
ATOM 651 C C . MET A 1 82 ? 1.050 -4.266 9.847 1.00 95.75 82 MET A C 1
ATOM 653 O O . MET A 1 82 ? 0.756 -3.223 10.434 1.00 95.75 82 MET A O 1
ATOM 657 N N . PHE A 1 83 ? 0.425 -5.414 10.107 1.00 95.62 83 PHE A N 1
ATOM 658 C CA . PHE A 1 83 ? -0.600 -5.551 11.132 1.00 95.62 83 PHE A CA 1
ATOM 659 C C . PHE A 1 83 ? -0.040 -5.303 12.537 1.00 95.62 83 PHE A C 1
ATOM 661 O O . PHE A 1 83 ? -0.626 -4.518 13.282 1.00 95.62 83 PHE A O 1
ATOM 668 N N . GLN A 1 84 ? 1.116 -5.881 12.883 1.00 94.81 84 GLN A N 1
ATOM 669 C CA . GLN A 1 84 ? 1.793 -5.592 14.154 1.00 94.81 84 GLN A CA 1
ATOM 670 C C . GLN A 1 84 ? 2.080 -4.092 14.301 1.00 94.81 84 GLN A C 1
ATOM 672 O O . GLN A 1 84 ? 1.809 -3.504 15.349 1.00 94.81 84 GLN A O 1
ATOM 677 N N . LYS A 1 85 ? 2.538 -3.435 13.229 1.00 95.94 85 LYS A N 1
ATOM 678 C CA . LYS A 1 85 ? 2.771 -1.983 13.231 1.00 95.94 85 LYS A CA 1
ATOM 679 C C . LYS A 1 85 ? 1.501 -1.164 13.397 1.00 95.94 85 LYS A C 1
ATOM 681 O O . LYS A 1 85 ? 1.532 -0.146 14.088 1.00 95.94 85 LYS A O 1
ATOM 686 N N . LEU A 1 86 ? 0.378 -1.612 12.840 1.00 96.56 86 LEU A N 1
ATOM 687 C CA . LEU A 1 86 ? -0.920 -0.999 13.113 1.00 96.56 86 LEU A CA 1
ATOM 688 C C . LEU A 1 86 ? -1.323 -1.169 14.584 1.00 96.56 86 LEU A C 1
ATOM 690 O O . LEU A 1 86 ? -1.805 -0.215 15.191 1.00 96.56 86 LEU A O 1
ATOM 694 N N . GLN A 1 87 ? -1.109 -2.349 15.170 1.00 95.00 87 GLN A N 1
ATOM 695 C CA . GLN A 1 87 ? -1.418 -2.608 16.579 1.00 95.00 87 GLN A CA 1
ATOM 696 C C . GLN A 1 87 ? -0.599 -1.725 17.526 1.00 95.00 87 GLN A C 1
ATOM 698 O O . GLN A 1 87 ? -1.150 -1.245 18.511 1.00 95.00 87 GLN A O 1
ATOM 703 N N . GLU A 1 88 ? 0.665 -1.438 17.204 1.00 94.12 88 GLU A N 1
ATOM 704 C CA . GLU A 1 88 ? 1.505 -0.490 17.957 1.00 94.12 88 GLU A CA 1
ATOM 705 C C . GLU A 1 88 ? 0.910 0.932 17.989 1.00 94.12 88 GLU A C 1
ATOM 707 O O . GLU A 1 88 ? 1.163 1.685 18.928 1.00 94.12 88 GLU A O 1
ATOM 712 N N . GLN A 1 89 ? 0.091 1.307 16.996 1.00 93.69 89 GLN A N 1
ATOM 713 C CA . GLN A 1 89 ? -0.622 2.588 17.004 1.00 93.69 89 GLN A CA 1
ATOM 714 C C . GLN A 1 89 ? -1.863 2.565 17.900 1.00 93.69 89 GLN A C 1
ATOM 716 O O . GLN A 1 89 ? -2.395 3.619 18.229 1.00 93.69 89 GLN A O 1
ATOM 721 N N . VAL A 1 90 ? -2.387 1.405 18.281 1.00 90.75 90 VAL A N 1
ATOM 722 C CA . VAL A 1 90 ? -3.635 1.313 19.043 1.00 90.75 90 VAL A CA 1
ATOM 723 C C . VAL A 1 90 ? -3.323 1.246 20.541 1.00 90.75 90 VAL A C 1
ATOM 725 O O . VAL A 1 90 ? -2.496 0.435 20.951 1.00 90.75 90 VAL A O 1
ATOM 728 N N . PRO A 1 91 ? -3.971 2.068 21.391 1.00 83.88 91 PRO A N 1
ATOM 729 C CA . PRO A 1 91 ? -3.804 1.962 22.834 1.00 83.88 91 PRO A CA 1
ATOM 730 C C . PRO A 1 91 ? -4.140 0.555 23.320 1.00 83.88 91 PRO A C 1
ATOM 732 O O . PRO A 1 91 ? -5.195 0.015 22.988 1.00 83.88 91 PRO A O 1
ATOM 735 N N . GLN A 1 92 ? -3.265 -0.007 24.149 1.00 71.44 92 GLN A N 1
ATOM 736 C CA . GLN A 1 92 ? -3.586 -1.194 24.931 1.00 71.44 92 GLN A CA 1
ATOM 737 C C . GLN A 1 92 ? -4.659 -0.777 25.944 1.00 71.44 92 GLN A C 1
ATOM 739 O O . GLN A 1 92 ? -4.401 0.064 26.804 1.00 71.44 92 GLN A O 1
ATOM 744 N N . ALA A 1 93 ? -5.882 -1.276 25.789 1.00 60.31 93 ALA A N 1
ATOM 745 C CA . ALA A 1 93 ? -6.989 -0.970 26.687 1.00 60.31 93 ALA A CA 1
ATOM 746 C C . ALA A 1 93 ? -7.482 -2.258 27.352 1.00 60.31 93 ALA A C 1
ATOM 748 O O . ALA A 1 93 ? -7.783 -3.225 26.655 1.00 60.31 93 ALA A O 1
ATOM 749 N N . ASP A 1 94 ? -7.657 -2.234 28.675 1.00 52.75 94 ASP A N 1
ATOM 750 C CA . ASP A 1 94 ? -8.258 -3.314 29.478 1.00 52.75 94 ASP A CA 1
ATOM 751 C C . ASP A 1 94 ? -9.799 -3.388 29.306 1.00 52.75 94 ASP A C 1
ATOM 753 O O . ASP A 1 94 ? -10.559 -3.568 30.256 1.00 52.75 94 ASP A O 1
ATOM 757 N N . GLY A 1 95 ? -10.296 -3.198 28.078 1.00 56.75 95 GLY A N 1
ATOM 758 C CA . GLY A 1 95 ? -11.721 -3.137 27.731 1.00 56.75 95 GLY A CA 1
ATOM 759 C C . GLY A 1 95 ? -11.948 -3.127 26.210 1.00 56.75 95 GLY A C 1
ATOM 760 O O . GLY A 1 95 ? -10.998 -3.327 25.456 1.00 56.75 95 GLY A O 1
ATOM 761 N N . PRO A 1 96 ? -13.172 -2.866 25.700 1.00 48.81 96 PRO A N 1
ATOM 762 C CA . PRO A 1 96 ? -13.511 -2.987 24.268 1.00 48.81 96 PRO A CA 1
ATOM 763 C C . PRO A 1 96 ? -12.834 -1.951 23.328 1.00 48.81 96 PRO A C 1
ATOM 765 O O . PRO A 1 96 ? -13.273 -1.742 22.199 1.00 48.81 96 PRO A O 1
ATOM 768 N N . GLY A 1 97 ? -11.750 -1.302 23.765 1.00 58.84 97 GLY A N 1
ATOM 769 C CA . GLY A 1 97 ? -11.033 -0.209 23.099 1.00 58.84 97 GLY A CA 1
ATOM 770 C C . GLY A 1 97 ? -9.966 -0.615 22.071 1.00 58.84 97 GLY A C 1
ATOM 771 O O . GLY A 1 97 ? -9.047 0.165 21.837 1.00 58.84 97 GLY A O 1
ATOM 772 N N . GLY A 1 98 ? -10.065 -1.804 21.466 1.00 83.00 98 GLY A N 1
ATOM 773 C CA . GLY A 1 98 ? -9.075 -2.332 20.514 1.00 83.00 98 GLY A CA 1
ATOM 774 C C . GLY A 1 98 ? -9.118 -1.710 19.105 1.00 83.00 98 GLY A C 1
ATOM 775 O O . GLY A 1 98 ? -9.590 -0.589 18.899 1.00 83.00 98 GLY A O 1
ATOM 776 N N . LEU A 1 99 ? -8.647 -2.466 18.102 1.00 88.31 99 LEU A N 1
ATOM 777 C CA . LEU A 1 99 ? -8.570 -2.051 16.686 1.00 88.31 99 LEU A CA 1
ATOM 778 C C . LEU A 1 99 ? -9.899 -1.509 16.131 1.00 88.31 99 LEU A C 1
ATOM 780 O O . LEU A 1 99 ? -9.904 -0.503 15.428 1.00 88.31 99 LEU A O 1
ATOM 784 N N . ALA A 1 100 ? -11.035 -2.114 16.490 1.00 90.12 100 ALA A N 1
ATOM 785 C CA . ALA A 1 100 ? -12.357 -1.675 16.032 1.00 90.12 100 ALA A CA 1
ATOM 786 C C . ALA A 1 100 ? -12.756 -0.281 16.560 1.00 90.12 100 ALA A C 1
ATOM 788 O O . ALA A 1 100 ? -13.498 0.464 15.912 1.00 90.12 100 ALA A O 1
ATOM 789 N N . ALA A 1 101 ? -12.262 0.091 17.745 1.00 91.69 101 ALA A N 1
ATOM 790 C CA . ALA A 1 101 ? -12.609 1.332 18.428 1.00 91.69 101 ALA A CA 1
ATOM 791 C C . ALA A 1 101 ? -11.616 2.471 18.157 1.00 91.69 101 ALA A C 1
ATOM 793 O O . ALA A 1 101 ? -11.912 3.620 18.493 1.00 91.69 101 ALA A O 1
ATOM 794 N N . THR A 1 102 ? -10.480 2.201 17.517 1.00 94.50 102 THR A N 1
ATOM 795 C CA . THR A 1 102 ? -9.444 3.204 17.251 1.00 94.50 102 THR A CA 1
ATOM 796 C C . THR A 1 102 ? -9.371 3.520 15.765 1.00 94.50 102 THR A C 1
ATOM 798 O O . THR A 1 102 ? -9.323 2.616 14.946 1.00 94.50 102 THR A O 1
ATOM 801 N N . ALA A 1 103 ? -9.368 4.806 15.406 1.00 97.19 103 ALA A N 1
ATOM 802 C CA . ALA A 1 103 ? -9.040 5.220 14.049 1.00 97.19 103 ALA A CA 1
ATOM 803 C C . ALA A 1 103 ? -7.513 5.275 13.919 1.00 97.19 103 ALA A C 1
ATOM 805 O O . ALA A 1 103 ? -6.867 6.157 14.483 1.00 97.19 103 ALA A O 1
ATOM 806 N N . ALA A 1 104 ? -6.941 4.301 13.224 1.00 97.81 104 ALA A N 1
ATOM 807 C CA . ALA A 1 104 ? -5.513 4.223 12.951 1.00 97.81 104 ALA A CA 1
ATOM 808 C C . ALA A 1 104 ? -5.229 3.768 11.517 1.00 97.81 104 ALA A C 1
ATOM 810 O O . ALA A 1 104 ? -6.014 3.007 10.938 1.00 97.81 104 ALA A O 1
ATOM 811 N N . ILE A 1 105 ? -4.097 4.224 10.987 1.00 98.19 105 ILE A N 1
ATOM 812 C CA . ILE A 1 105 ? -3.513 3.835 9.704 1.00 98.19 105 ILE A CA 1
ATOM 813 C C . ILE A 1 105 ? -1.992 3.761 9.839 1.00 98.19 105 ILE A C 1
ATOM 815 O O . ILE A 1 105 ? -1.380 4.576 10.532 1.00 98.19 105 ILE A O 1
ATOM 819 N N . VAL A 1 106 ? -1.388 2.792 9.161 1.00 97.38 106 VAL A N 1
ATOM 820 C CA . VAL A 1 106 ? 0.052 2.722 8.937 1.00 97.38 106 VAL A CA 1
ATOM 821 C C . VAL A 1 106 ? 0.357 2.622 7.448 1.00 97.38 106 VAL A C 1
ATOM 823 O O . VAL A 1 106 ? -0.420 2.052 6.682 1.00 97.38 106 VAL A O 1
ATOM 826 N N . THR A 1 107 ? 1.489 3.193 7.059 1.00 96.19 107 THR A N 1
ATOM 827 C CA . THR A 1 107 ? 2.040 3.148 5.700 1.00 96.19 107 THR A CA 1
ATOM 828 C C . THR A 1 107 ? 3.554 3.026 5.786 1.00 96.19 107 THR A C 1
ATOM 830 O O . THR A 1 107 ? 4.147 3.404 6.803 1.00 96.19 107 THR A O 1
ATOM 833 N N . LEU A 1 108 ? 4.192 2.497 4.748 1.00 94.38 108 LEU A N 1
ATOM 834 C CA . LEU A 1 108 ? 5.645 2.380 4.723 1.00 94.38 108 LEU A CA 1
ATOM 835 C C . LEU A 1 108 ? 6.327 3.735 4.500 1.00 94.38 108 LEU A C 1
ATOM 837 O O . LEU A 1 108 ? 5.873 4.567 3.726 1.00 94.38 108 LEU A O 1
ATOM 841 N N . ALA A 1 109 ? 7.445 3.939 5.192 1.00 93.94 109 ALA A N 1
ATOM 842 C CA . ALA A 1 109 ? 8.325 5.096 5.053 1.00 93.94 109 ALA A CA 1
ATOM 843 C C . ALA A 1 109 ? 9.277 4.971 3.862 1.00 93.94 109 ALA A C 1
ATOM 845 O O . ALA A 1 109 ? 9.819 5.976 3.411 1.00 93.94 109 ALA A O 1
ATOM 846 N N . GLU A 1 110 ? 9.539 3.735 3.451 1.00 93.38 110 GLU A N 1
ATOM 847 C CA . GLU A 1 110 ? 10.502 3.308 2.442 1.00 93.38 110 GLU A CA 1
ATOM 848 C C . GLU A 1 110 ? 10.041 1.957 1.884 1.00 93.38 110 GLU A C 1
ATOM 850 O O . GLU A 1 110 ? 9.363 1.195 2.579 1.00 93.38 110 GLU A O 1
ATOM 855 N N . TRP A 1 111 ? 10.365 1.669 0.629 1.00 93.62 111 TRP A N 1
ATOM 856 C CA . TRP A 1 111 ? 9.896 0.464 -0.054 1.00 93.62 111 TRP A CA 1
ATOM 857 C C . TRP A 1 111 ? 10.882 0.017 -1.127 1.00 93.62 111 TRP A C 1
ATOM 859 O O . TRP A 1 111 ? 11.861 0.703 -1.439 1.00 93.62 111 TRP A O 1
ATOM 869 N N . HIS A 1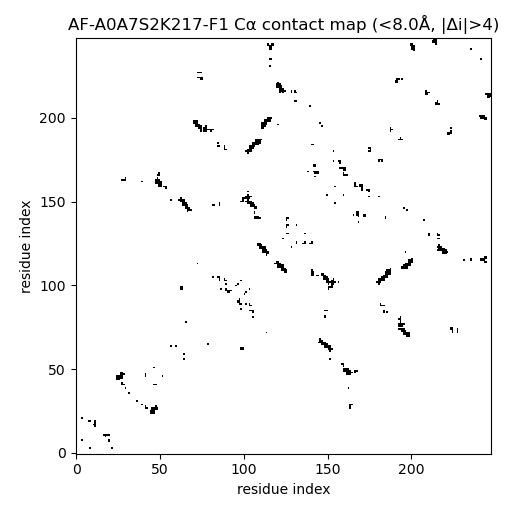 112 ? 10.629 -1.164 -1.685 1.00 93.56 112 HIS A N 1
ATOM 870 C CA . HIS A 1 112 ? 11.341 -1.621 -2.866 1.00 93.56 112 HIS A CA 1
ATOM 871 C C . HIS A 1 112 ? 10.556 -1.252 -4.118 1.00 93.56 112 HIS A C 1
ATOM 873 O O . HIS A 1 112 ? 9.341 -1.106 -4.081 1.00 93.56 112 HIS A O 1
ATOM 879 N N . CYS A 1 113 ? 11.229 -1.162 -5.252 1.00 92.94 113 CYS A N 1
ATOM 880 C CA . CYS A 1 113 ? 10.585 -1.083 -6.548 1.00 92.94 113 CYS A CA 1
ATOM 881 C C . CYS A 1 113 ? 11.127 -2.198 -7.437 1.00 92.94 113 CYS A C 1
ATOM 883 O O . CYS A 1 113 ? 12.340 -2.415 -7.484 1.00 92.94 113 CYS A O 1
ATOM 885 N N . PHE A 1 114 ? 10.261 -2.878 -8.183 1.00 92.56 114 PHE A N 1
ATOM 886 C CA . PHE A 1 114 ? 10.661 -3.959 -9.083 1.00 92.56 114 PHE A CA 1
ATOM 887 C C . PHE A 1 114 ? 10.509 -3.525 -10.540 1.00 92.56 114 PHE A C 1
ATOM 889 O O . PHE A 1 114 ? 9.439 -3.113 -10.952 1.00 92.56 114 PHE A O 1
ATOM 896 N N . ASP A 1 115 ? 11.571 -3.568 -11.342 1.00 89.50 115 ASP A N 1
ATOM 897 C CA . ASP A 1 115 ? 11.452 -3.347 -12.793 1.00 89.50 115 ASP A CA 1
ATOM 898 C C . ASP A 1 115 ? 11.165 -4.680 -13.485 1.00 89.50 115 ASP A C 1
ATOM 900 O O . ASP A 1 115 ? 12.036 -5.552 -13.524 1.00 89.50 115 ASP A O 1
ATOM 904 N N . PHE A 1 116 ? 9.979 -4.840 -14.076 1.00 86.12 116 PHE A N 1
ATOM 905 C CA . PHE A 1 116 ? 9.640 -6.063 -14.802 1.00 86.12 116 PHE A CA 1
ATOM 906 C C . PHE A 1 116 ? 10.446 -6.250 -16.092 1.00 86.12 116 PHE A C 1
ATOM 908 O O . PHE A 1 116 ? 10.734 -7.387 -16.475 1.00 86.12 116 PHE A O 1
ATOM 915 N N . GLY A 1 117 ? 10.818 -5.174 -16.783 1.00 82.62 117 GLY A N 1
ATOM 916 C CA . GLY A 1 117 ? 11.634 -5.242 -17.992 1.00 82.62 117 GLY A CA 1
ATOM 917 C C . GLY A 1 117 ? 13.054 -5.697 -17.670 1.00 82.62 117 GLY A C 1
ATOM 918 O O . GLY A 1 117 ? 13.527 -6.688 -18.231 1.00 82.62 117 GLY A O 1
ATOM 919 N N . ALA A 1 118 ? 13.704 -5.048 -16.702 1.00 84.56 118 ALA A N 1
ATOM 920 C CA . ALA A 1 118 ? 15.073 -5.377 -16.296 1.00 84.56 118 ALA A CA 1
ATOM 921 C C . ALA A 1 118 ? 15.164 -6.616 -15.385 1.00 84.56 118 ALA A C 1
ATOM 923 O O . ALA A 1 118 ? 16.178 -7.313 -15.391 1.00 84.56 118 ALA A O 1
ATOM 924 N N . GLY A 1 119 ? 14.106 -6.932 -14.637 1.00 88.38 119 GLY A N 1
ATOM 925 C CA . GLY A 1 119 ? 14.095 -7.989 -13.626 1.00 88.38 119 GLY A CA 1
ATOM 926 C C . GLY A 1 119 ? 14.976 -7.668 -12.427 1.00 88.38 119 GLY A C 1
ATOM 927 O O . GLY A 1 119 ? 15.731 -8.533 -11.997 1.00 88.38 119 GLY A O 1
ATOM 928 N N . ARG A 1 120 ? 14.941 -6.421 -11.955 1.00 90.56 120 ARG A N 1
ATOM 929 C CA . ARG A 1 120 ? 15.828 -5.912 -10.900 1.00 90.56 120 ARG A CA 1
ATOM 930 C C . ARG A 1 120 ? 15.034 -5.185 -9.821 1.00 90.56 120 ARG A C 1
ATOM 932 O O . ARG A 1 120 ? 13.956 -4.655 -10.101 1.00 90.56 120 ARG A O 1
ATOM 939 N N . PHE A 1 121 ? 15.601 -5.126 -8.619 1.00 93.06 121 PHE A N 1
ATOM 940 C CA . PHE A 1 121 ? 15.042 -4.389 -7.493 1.00 93.06 121 PHE A CA 1
ATOM 941 C C . PHE A 1 121 ? 15.826 -3.114 -7.195 1.00 93.06 121 PHE A C 1
ATOM 943 O O . PHE A 1 121 ? 17.043 -3.031 -7.370 1.00 93.06 121 PHE A O 1
ATOM 950 N N . TRP A 1 122 ? 15.093 -2.113 -6.730 1.00 93.06 122 TRP A N 1
ATOM 951 C CA . TRP A 1 122 ? 15.605 -0.864 -6.193 1.00 93.06 122 TRP A CA 1
ATOM 952 C C . TRP A 1 122 ? 15.012 -0.675 -4.809 1.00 93.06 122 TRP A C 1
ATOM 954 O O . TRP A 1 122 ? 13.885 -1.084 -4.573 1.00 93.06 122 TRP A O 1
ATOM 964 N N . HIS A 1 123 ? 15.757 -0.056 -3.909 1.00 93.44 123 HIS A N 1
ATOM 965 C CA . HIS A 1 123 ? 15.270 0.371 -2.609 1.00 93.44 123 HIS A CA 1
ATOM 966 C C . HIS A 1 123 ? 15.222 1.892 -2.595 1.00 93.44 123 HIS A C 1
ATOM 968 O O . HIS A 1 123 ? 16.226 2.540 -2.910 1.00 93.44 123 HIS A O 1
ATOM 974 N N . ILE A 1 124 ? 14.073 2.458 -2.235 1.00 92.56 124 ILE A N 1
ATOM 975 C CA . ILE A 1 124 ? 13.883 3.899 -2.122 1.00 92.56 124 ILE A CA 1
ATOM 976 C C . ILE A 1 124 ? 13.485 4.262 -0.697 1.00 92.56 124 ILE A C 1
ATOM 978 O O . ILE A 1 124 ? 12.508 3.763 -0.146 1.00 92.56 124 ILE A O 1
ATOM 982 N N . ASN A 1 125 ? 14.237 5.199 -0.126 1.00 93.81 125 ASN A N 1
ATOM 983 C CA . ASN A 1 125 ? 13.851 5.907 1.082 1.00 93.81 125 ASN A CA 1
ATOM 984 C C . ASN A 1 125 ? 13.662 7.386 0.716 1.00 93.81 125 ASN A C 1
ATOM 986 O O . ASN A 1 125 ? 14.654 8.115 0.589 1.00 93.81 125 ASN A O 1
ATOM 990 N N . PRO A 1 126 ? 12.412 7.858 0.551 1.00 93.88 126 PRO A N 1
ATOM 991 C CA . PRO A 1 126 ? 12.137 9.235 0.167 1.00 93.88 126 PRO A CA 1
ATOM 992 C C . PRO A 1 126 ? 12.725 10.281 1.105 1.00 93.88 126 PRO A C 1
ATOM 994 O O . PRO A 1 126 ? 12.894 11.415 0.682 1.00 93.88 126 PRO A O 1
ATOM 997 N N . LYS A 1 127 ? 13.062 9.954 2.359 1.00 93.19 127 LYS A N 1
ATOM 998 C CA . LYS A 1 127 ? 13.656 10.918 3.299 1.00 93.19 127 LYS A CA 1
ATOM 999 C C . LYS A 1 127 ? 15.154 11.110 3.112 1.00 93.19 127 LYS A C 1
ATOM 1001 O O . LYS A 1 127 ? 15.666 12.159 3.488 1.00 93.19 127 LYS A O 1
ATOM 1006 N N . THR A 1 128 ? 15.854 10.115 2.578 1.00 93.19 128 THR A N 1
ATOM 1007 C CA . THR A 1 128 ? 17.323 10.117 2.514 1.00 93.19 128 THR A CA 1
ATOM 1008 C C . THR A 1 128 ? 17.870 10.029 1.096 1.00 93.19 128 THR A C 1
ATOM 1010 O O . THR A 1 128 ? 19.040 10.345 0.889 1.00 93.19 128 THR A O 1
ATOM 1013 N N . ASP A 1 129 ? 17.051 9.665 0.107 1.00 93.31 129 ASP A N 1
ATOM 1014 C CA . ASP A 1 129 ? 17.488 9.626 -1.285 1.00 93.31 129 ASP A CA 1
ATOM 1015 C C . ASP A 1 129 ? 17.864 11.045 -1.769 1.00 93.31 129 ASP A C 1
ATOM 1017 O O . ASP A 1 129 ? 17.048 11.974 -1.659 1.00 93.31 129 ASP A O 1
ATOM 1021 N N . PRO A 1 130 ? 19.087 11.248 -2.295 1.00 91.94 130 PRO A N 1
ATOM 1022 C CA . PRO A 1 130 ? 19.557 12.556 -2.750 1.00 91.94 130 PRO A CA 1
ATOM 1023 C C . PRO A 1 130 ? 18.904 13.020 -4.062 1.00 91.94 130 PRO A C 1
ATOM 1025 O O . PRO A 1 130 ? 19.002 14.193 -4.421 1.00 91.94 130 PRO A O 1
ATOM 1028 N N . ASN A 1 131 ? 18.264 12.118 -4.807 1.00 91.25 131 ASN A N 1
ATOM 1029 C CA . ASN A 1 131 ? 17.609 12.422 -6.075 1.00 91.25 131 ASN A CA 1
ATOM 1030 C C . ASN A 1 131 ? 16.133 12.788 -5.901 1.00 91.25 131 ASN A C 1
ATOM 1032 O O . ASN A 1 131 ? 15.587 13.438 -6.796 1.00 91.25 131 ASN A O 1
ATOM 1036 N N . VAL A 1 132 ? 15.519 12.419 -4.772 1.00 91.69 132 VAL A N 1
ATOM 1037 C CA . VAL A 1 132 ? 14.164 12.843 -4.398 1.00 91.69 132 VAL 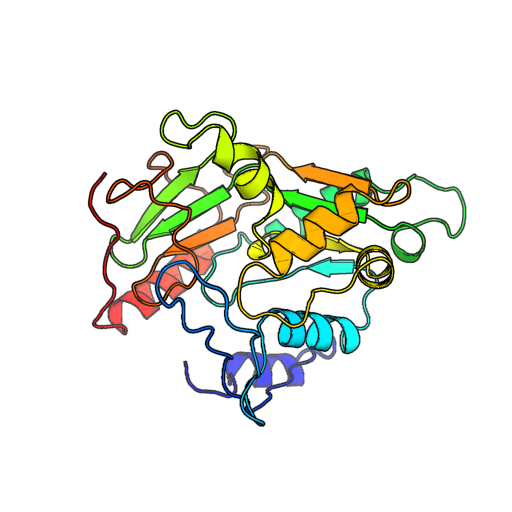A CA 1
ATOM 1038 C C . VAL A 1 132 ? 14.177 14.339 -4.078 1.00 91.69 132 VAL A C 1
ATOM 1040 O O . VAL A 1 132 ? 14.997 14.811 -3.287 1.00 91.69 132 VAL A O 1
ATOM 1043 N N . LEU A 1 133 ? 13.276 15.097 -4.710 1.00 91.44 133 LEU A N 1
ATOM 1044 C CA . LEU A 1 133 ? 13.117 16.523 -4.427 1.00 91.44 133 LEU A CA 1
ATOM 1045 C C . LEU A 1 133 ? 12.558 16.722 -3.019 1.00 91.44 133 LEU A C 1
ATOM 1047 O O . LEU A 1 133 ? 11.654 16.002 -2.607 1.00 91.44 133 LEU A O 1
ATOM 1051 N N . GLU A 1 134 ? 13.040 17.746 -2.311 1.00 92.62 134 GLU A N 1
ATOM 1052 C CA . GLU A 1 134 ? 12.578 18.047 -0.949 1.00 92.62 134 GLU A CA 1
ATOM 1053 C C . GLU A 1 134 ? 11.054 18.221 -0.882 1.00 92.62 134 GLU A C 1
ATOM 1055 O O . GLU A 1 134 ? 10.401 17.691 0.011 1.00 92.62 134 GLU A O 1
ATOM 1060 N N . SER A 1 135 ? 10.477 18.877 -1.894 1.00 92.12 135 SER A N 1
ATOM 1061 C CA . SER A 1 135 ? 9.031 19.075 -2.025 1.00 92.12 135 SER A CA 1
ATOM 1062 C C . SER A 1 135 ? 8.235 17.780 -2.196 1.00 92.12 135 SER A C 1
ATOM 1064 O O . SER A 1 135 ? 7.042 17.790 -1.938 1.00 92.12 135 SER A O 1
ATOM 1066 N N . TRP A 1 136 ? 8.861 16.685 -2.636 1.00 90.94 136 TRP A N 1
ATOM 1067 C CA . TRP A 1 136 ? 8.190 15.399 -2.860 1.00 90.94 136 TRP A CA 1
ATOM 1068 C C . TRP A 1 136 ? 8.262 14.478 -1.646 1.00 90.94 136 TRP A C 1
ATOM 1070 O O . TRP A 1 136 ? 7.504 13.520 -1.574 1.00 90.94 136 TRP A O 1
ATOM 1080 N N . ARG A 1 137 ? 9.161 14.722 -0.682 1.00 92.44 137 ARG A N 1
ATOM 1081 C CA . ARG A 1 137 ? 9.454 13.742 0.379 1.00 92.44 137 ARG A CA 1
ATOM 1082 C C . ARG A 1 137 ? 8.233 13.395 1.231 1.00 92.44 137 ARG A C 1
ATOM 1084 O O . ARG A 1 137 ? 8.023 12.222 1.524 1.00 92.44 137 ARG A O 1
ATOM 1091 N N . ASP A 1 138 ? 7.449 14.393 1.645 1.00 92.06 138 ASP A N 1
ATOM 1092 C CA . ASP A 1 138 ? 6.260 14.155 2.479 1.00 92.06 138 ASP A CA 1
ATOM 1093 C C . ASP A 1 138 ? 5.172 13.422 1.682 1.00 92.06 138 ASP A C 1
ATOM 1095 O O . ASP A 1 138 ? 4.670 12.400 2.142 1.00 92.06 138 ASP A O 1
ATOM 1099 N N . GLU A 1 139 ? 4.887 13.871 0.459 1.00 89.75 139 GLU A N 1
ATOM 1100 C CA . GLU A 1 139 ? 3.925 13.221 -0.442 1.00 89.75 139 GLU A CA 1
ATOM 1101 C C . GLU A 1 139 ? 4.337 11.775 -0.737 1.00 89.75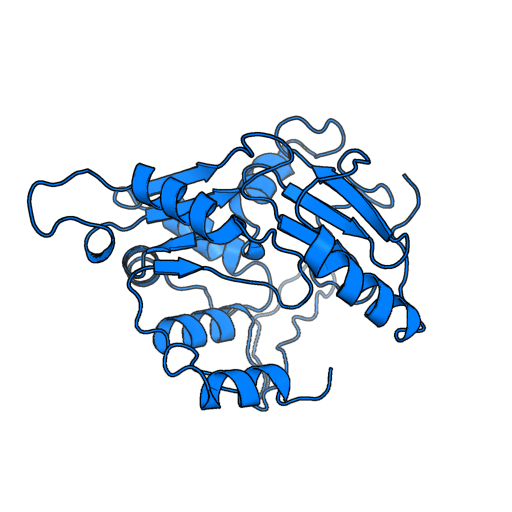 139 GLU A C 1
ATOM 1103 O O . GLU A 1 139 ? 3.549 10.862 -0.542 1.00 89.75 139 GLU A O 1
ATOM 1108 N N . MET A 1 140 ? 5.606 11.514 -1.052 1.00 91.00 140 MET A N 1
ATOM 1109 C CA . MET A 1 140 ? 6.101 10.155 -1.278 1.00 91.00 140 MET A CA 1
ATOM 1110 C C . MET A 1 140 ? 6.057 9.274 -0.021 1.00 91.00 140 MET A C 1
ATOM 1112 O O . MET A 1 140 ? 5.840 8.075 -0.124 1.00 91.00 140 MET A O 1
ATOM 1116 N N . CYS A 1 141 ? 6.258 9.816 1.181 1.00 92.50 141 CYS A N 1
ATOM 1117 C CA . CYS A 1 141 ? 6.153 9.007 2.401 1.00 92.50 141 CYS A CA 1
ATOM 1118 C C . CYS A 1 141 ? 4.709 8.629 2.754 1.00 92.50 141 CYS A C 1
ATOM 1120 O O . CYS A 1 141 ? 4.496 7.634 3.443 1.00 92.50 141 CYS A O 1
ATOM 1122 N N . TYR A 1 142 ? 3.729 9.441 2.364 1.00 93.31 142 TYR A N 1
ATOM 1123 C CA . TYR A 1 142 ? 2.355 9.291 2.836 1.00 93.31 142 TYR A CA 1
ATOM 1124 C C . TYR A 1 142 ? 1.358 8.941 1.738 1.00 93.31 142 TYR A C 1
ATOM 1126 O O . TYR A 1 142 ? 0.312 8.413 2.077 1.00 93.31 142 TYR A O 1
ATOM 1134 N N . GLY A 1 143 ? 1.648 9.211 0.473 1.00 85.69 143 GLY A N 1
ATOM 1135 C CA . GLY A 1 143 ? 0.702 9.170 -0.642 1.00 85.69 143 GLY A CA 1
ATOM 1136 C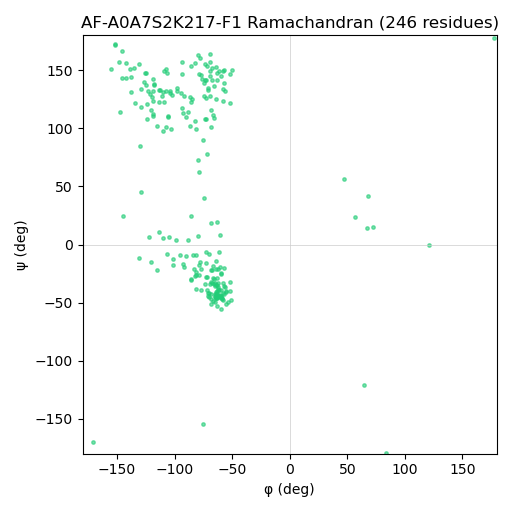 C . GLY A 1 143 ? 0.460 7.804 -1.263 1.00 85.69 143 GLY A C 1
ATOM 1137 O O . GLY A 1 143 ? -0.575 7.576 -1.863 1.00 85.69 143 GLY A O 1
ATOM 1138 N N . TYR A 1 144 ? 1.375 6.855 -1.084 1.00 82.38 144 TYR A N 1
ATOM 1139 C CA . TYR A 1 144 ? 1.306 5.582 -1.796 1.00 82.38 144 TYR A CA 1
ATOM 1140 C C . TYR A 1 144 ? 0.349 4.573 -1.148 1.00 82.38 144 TYR A C 1
ATOM 1142 O O . TYR A 1 144 ? 0.707 3.860 -0.200 1.00 82.38 144 TYR A O 1
ATOM 1150 N N . GLY A 1 145 ? -0.862 4.477 -1.706 1.00 81.50 145 GLY A N 1
ATOM 1151 C CA . GLY A 1 145 ? -1.938 3.627 -1.201 1.00 81.50 145 GLY A CA 1
ATOM 1152 C C . GLY A 1 145 ? -1.660 2.120 -1.204 1.00 81.50 145 GLY A C 1
ATOM 1153 O O . GLY A 1 145 ? -2.273 1.408 -0.404 1.00 81.50 145 GLY A O 1
ATOM 1154 N N . PHE A 1 146 ? -0.707 1.637 -2.013 1.00 89.19 146 PHE A N 1
ATOM 1155 C CA . PHE A 1 146 ? -0.351 0.211 -2.118 1.00 89.19 146 PHE A CA 1
ATOM 1156 C C . PHE A 1 146 ? 0.148 -0.395 -0.796 1.00 89.19 146 PHE A C 1
ATOM 1158 O O . PHE A 1 146 ? 0.168 -1.617 -0.639 1.00 89.19 146 PHE A O 1
ATOM 1165 N N . SER A 1 147 ? 0.583 0.446 0.155 1.00 92.50 147 SER A N 1
ATOM 1166 C CA . SER A 1 147 ? 1.135 0.006 1.443 1.00 92.50 147 SER A CA 1
ATOM 1167 C C . SER A 1 147 ? 0.247 0.299 2.654 1.00 92.50 147 SER A C 1
ATOM 1169 O O . SER A 1 147 ? 0.658 0.082 3.799 1.00 92.50 147 SER A O 1
ATOM 1171 N N . TYR A 1 148 ? -0.969 0.804 2.436 1.00 96.50 148 TYR A N 1
ATOM 1172 C CA . TYR A 1 148 ? -1.854 1.178 3.531 1.00 96.50 148 TYR A CA 1
ATOM 1173 C C . TYR A 1 148 ? -2.436 -0.043 4.240 1.00 96.50 148 TYR A C 1
ATOM 1175 O O . TYR A 1 148 ? -3.145 -0.859 3.646 1.00 96.50 148 TYR A O 1
ATOM 1183 N N . VAL A 1 149 ? -2.245 -0.080 5.560 1.00 97.62 149 VAL A N 1
ATOM 1184 C CA . VAL A 1 149 ? -2.971 -0.972 6.469 1.00 97.62 149 VAL A CA 1
ATOM 1185 C C . VAL A 1 149 ? -3.644 -0.124 7.538 1.00 97.62 149 VAL A C 1
ATOM 1187 O O . VAL A 1 149 ? -2.999 0.644 8.249 1.00 97.62 149 VAL A O 1
ATOM 1190 N N . TYR A 1 150 ? -4.966 -0.208 7.638 1.00 98.06 150 TYR A N 1
ATOM 1191 C CA . TYR A 1 150 ? -5.744 0.706 8.464 1.00 98.06 150 TYR A CA 1
ATOM 1192 C C . TYR A 1 150 ? -6.985 0.065 9.060 1.00 98.06 150 TYR A C 1
ATOM 1194 O O . TYR A 1 150 ? -7.547 -0.908 8.572 1.00 98.06 150 TYR A O 1
ATOM 1202 N N . THR A 1 151 ? -7.450 0.659 10.146 1.00 97.88 151 THR A N 1
ATOM 1203 C CA . THR A 1 151 ? -8.714 0.290 10.784 1.00 97.88 151 THR A CA 1
ATOM 1204 C C . THR A 1 151 ? -9.901 0.760 9.946 1.00 97.88 151 THR A C 1
ATOM 1206 O O . THR A 1 151 ? -9.930 1.890 9.459 1.00 97.88 151 THR A O 1
ATOM 1209 N N . ARG A 1 152 ? -10.970 -0.034 9.866 1.00 97.25 152 ARG A N 1
ATOM 1210 C CA . ARG A 1 152 ? -12.246 0.385 9.265 1.00 97.25 152 ARG A CA 1
ATOM 1211 C C . ARG A 1 152 ? -12.750 1.703 9.853 1.00 97.25 152 ARG A C 1
ATOM 1213 O O . ARG A 1 152 ? -13.383 2.489 9.152 1.00 97.25 152 ARG A O 1
ATOM 1220 N N . LYS A 1 153 ? -12.468 1.966 11.134 1.00 97.19 153 LYS A N 1
ATOM 1221 C CA . LYS A 1 153 ? -12.811 3.232 11.784 1.00 97.19 153 LYS A CA 1
ATOM 1222 C C . LYS A 1 153 ? -12.096 4.428 11.146 1.00 97.19 153 LYS A C 1
ATOM 1224 O O . LYS A 1 153 ? -12.748 5.452 10.981 1.00 97.19 153 LYS A O 1
ATOM 1229 N N . ALA A 1 154 ? -10.833 4.303 10.728 1.00 97.88 154 ALA A N 1
ATOM 1230 C CA . ALA A 1 154 ? -10.148 5.352 9.967 1.00 97.88 154 ALA A CA 1
ATOM 1231 C C . ALA A 1 154 ? -10.881 5.655 8.649 1.00 97.88 154 ALA A C 1
ATOM 1233 O O . ALA A 1 154 ? -11.200 6.808 8.382 1.00 97.88 154 ALA A O 1
ATOM 1234 N N . TRP A 1 155 ? -11.285 4.631 7.893 1.00 98.06 155 TRP A N 1
ATOM 1235 C CA . TRP A 1 155 ? -12.085 4.841 6.678 1.00 98.06 155 TRP A CA 1
ATOM 1236 C C . TRP A 1 155 ? -13.469 5.453 6.942 1.00 98.06 155 TRP A C 1
ATOM 1238 O O . TRP A 1 155 ? -13.941 6.277 6.167 1.00 98.06 155 TRP A O 1
ATOM 1248 N N . LYS A 1 156 ? -14.118 5.123 8.065 1.00 97.50 156 LYS A N 1
ATOM 1249 C CA . LYS A 1 156 ? -15.374 5.786 8.464 1.00 97.50 156 LYS A CA 1
ATOM 1250 C C . LYS A 1 156 ? -15.182 7.261 8.829 1.00 97.50 156 LYS A C 1
ATOM 1252 O O . LYS A 1 156 ? -16.124 8.032 8.686 1.00 97.50 156 LYS A O 1
ATOM 1257 N N . VAL A 1 157 ? -14.002 7.644 9.324 1.00 97.69 157 VAL A N 1
ATOM 1258 C CA . VAL A 1 157 ? -13.651 9.054 9.563 1.00 97.69 157 VAL A CA 1
ATOM 1259 C C . VAL A 1 157 ? -13.442 9.780 8.233 1.00 97.69 157 VAL A C 1
ATOM 1261 O O . VAL A 1 157 ? -13.901 10.907 8.074 1.00 97.69 157 VAL A O 1
ATOM 1264 N N . GLN A 1 158 ? -12.781 9.132 7.275 1.00 97.38 158 GLN A N 1
ATOM 1265 C CA . GLN A 1 158 ? -12.547 9.671 5.942 1.00 97.38 158 GLN A CA 1
ATOM 1266 C C . GLN A 1 158 ? -12.533 8.542 4.914 1.00 97.38 158 GLN A C 1
ATOM 1268 O O . GLN A 1 158 ? -11.610 7.742 4.913 1.00 97.38 158 GLN A O 1
ATOM 1273 N N . ALA A 1 159 ? -13.500 8.510 4.000 1.00 97.50 159 ALA A N 1
ATOM 1274 C CA . ALA A 1 159 ? -13.459 7.612 2.844 1.00 97.50 159 ALA A CA 1
ATOM 1275 C C . ALA A 1 159 ? -12.544 8.173 1.736 1.00 97.50 159 ALA A C 1
ATOM 1277 O O . ALA A 1 159 ? -12.239 9.371 1.733 1.00 97.50 159 ALA A O 1
ATOM 1278 N N . PHE A 1 160 ? -12.128 7.343 0.778 1.00 97.06 160 PHE A N 1
ATOM 1279 C CA . PHE A 1 160 ? -11.412 7.831 -0.408 1.00 97.06 160 PHE A CA 1
ATOM 1280 C C . PHE A 1 160 ? -12.332 8.766 -1.216 1.00 97.06 160 PHE A C 1
ATOM 1282 O O . PHE A 1 160 ? -13.540 8.512 -1.268 1.00 97.06 160 PHE A O 1
ATOM 1289 N N . PRO A 1 161 ? -11.835 9.865 -1.810 1.00 95.12 161 PRO A N 1
ATOM 1290 C CA . PRO A 1 161 ? -12.627 10.615 -2.781 1.00 95.12 161 PRO A CA 1
ATOM 1291 C C . PRO A 1 161 ? -12.903 9.748 -4.020 1.00 95.12 161 PRO A C 1
ATOM 1293 O O . PRO A 1 161 ? -12.132 8.851 -4.336 1.00 95.12 161 PRO A O 1
ATOM 1296 N N . ASP A 1 162 ? -14.001 10.011 -4.724 1.00 92.75 162 ASP A N 1
ATOM 1297 C CA . ASP A 1 162 ? -14.309 9.363 -6.006 1.00 92.75 162 ASP A CA 1
ATOM 1298 C C . ASP A 1 162 ? -13.509 10.041 -7.136 1.00 92.75 162 ASP A C 1
ATOM 1300 O O . ASP A 1 162 ? -14.036 10.859 -7.891 1.00 92.75 162 ASP A O 1
ATOM 1304 N N . THR A 1 163 ? -12.199 9.782 -7.173 1.00 89.06 163 THR A N 1
ATOM 1305 C CA . THR A 1 163 ? -11.248 10.287 -8.179 1.00 89.06 163 THR A CA 1
ATOM 1306 C C . THR A 1 163 ? -10.330 9.162 -8.647 1.00 89.06 163 THR A C 1
ATOM 1308 O O . THR A 1 163 ? -10.139 8.182 -7.924 1.00 89.06 163 THR A O 1
ATOM 1311 N N . GLU A 1 164 ? -9.846 9.258 -9.890 1.00 86.44 164 GLU A N 1
ATOM 1312 C CA . GLU A 1 164 ? -8.974 8.226 -10.474 1.00 86.44 164 GLU A CA 1
ATOM 1313 C C . GLU A 1 164 ? -7.522 8.385 -10.042 1.00 86.44 164 GLU A C 1
ATOM 1315 O O . GLU A 1 164 ? -6.873 7.383 -9.775 1.00 86.44 164 GLU A O 1
ATOM 1320 N N . ASP A 1 165 ? -7.055 9.630 -9.942 1.00 83.69 165 ASP A N 1
ATOM 1321 C CA . ASP A 1 165 ? -5.703 9.948 -9.497 1.00 83.69 165 ASP A CA 1
ATOM 1322 C C . ASP A 1 165 ? -5.721 10.590 -8.098 1.00 83.69 165 ASP A C 1
ATOM 1324 O O . ASP A 1 165 ? -6.647 11.343 -7.750 1.00 83.69 165 ASP A O 1
ATOM 1328 N N . CYS A 1 166 ? -4.651 10.356 -7.331 1.00 88.56 166 CYS A N 1
ATOM 1329 C CA . CYS A 1 166 ? -4.360 10.985 -6.033 1.00 88.56 166 CYS A CA 1
ATOM 1330 C C . CYS A 1 166 ? -5.463 10.814 -4.971 1.00 88.56 166 CYS A C 1
ATOM 1332 O O . CYS A 1 166 ? -5.604 11.623 -4.045 1.00 88.56 166 CYS A O 1
ATOM 1334 N N . GLU A 1 167 ? -6.298 9.788 -5.083 1.00 92.19 167 GLU A N 1
ATOM 1335 C CA . GLU A 1 167 ? -7.343 9.508 -4.107 1.00 92.19 167 GLU A CA 1
ATOM 1336 C C . GLU A 1 167 ? -6.766 9.080 -2.749 1.00 92.19 167 GLU A C 1
ATOM 1338 O O . GLU A 1 167 ? -7.335 9.408 -1.703 1.00 92.19 167 GLU A O 1
ATOM 1343 N N . ASP A 1 168 ? -5.628 8.385 -2.751 1.00 93.25 168 ASP A N 1
ATOM 1344 C CA . ASP A 1 168 ? -4.857 8.023 -1.561 1.00 93.25 168 ASP A CA 1
ATOM 1345 C C . ASP A 1 168 ? -4.184 9.229 -0.914 1.00 93.25 168 ASP A C 1
ATOM 1347 O O . ASP A 1 168 ? -4.345 9.411 0.296 1.00 93.25 168 ASP A O 1
ATOM 1351 N N . ASP A 1 169 ? -3.548 10.103 -1.698 1.00 91.81 169 ASP A N 1
ATOM 1352 C CA . ASP A 1 169 ? -2.995 11.375 -1.213 1.00 91.81 169 ASP A CA 1
ATOM 1353 C C . ASP A 1 169 ? -4.045 12.173 -0.430 1.00 91.81 169 ASP A C 1
ATOM 1355 O O . ASP A 1 169 ? -3.819 12.650 0.692 1.00 91.81 169 ASP A O 1
ATOM 1359 N N . VAL A 1 170 ? -5.246 12.294 -1.002 1.00 94.19 170 VAL A N 1
ATOM 1360 C CA . VAL A 1 170 ? -6.358 13.010 -0.375 1.00 94.19 170 VAL A CA 1
ATOM 1361 C C . VAL A 1 170 ? -6.863 12.269 0.862 1.00 94.19 170 VAL A C 1
ATOM 1363 O O . VAL A 1 170 ? -7.131 12.915 1.882 1.00 94.19 170 VAL A O 1
ATOM 1366 N N . PHE A 1 171 ? -7.003 10.943 0.802 1.00 96.75 171 PHE A N 1
ATOM 1367 C CA . PHE A 1 171 ? -7.428 10.111 1.929 1.00 96.75 171 PHE A CA 1
ATOM 1368 C C . PHE A 1 171 ? -6.464 10.236 3.116 1.00 96.75 171 PHE A C 1
ATOM 1370 O O . PHE A 1 171 ? -6.879 10.653 4.203 1.00 96.75 171 PHE A O 1
ATOM 1377 N N . MET A 1 172 ? -5.173 9.976 2.908 1.00 96.94 172 MET A N 1
ATOM 1378 C CA . MET A 1 172 ? -4.147 10.072 3.944 1.00 96.94 172 MET A CA 1
ATOM 1379 C C . MET A 1 172 ? -3.969 11.508 4.433 1.00 96.94 172 MET A C 1
ATOM 1381 O O . MET A 1 172 ? -3.932 11.752 5.641 1.00 96.94 172 MET A O 1
ATOM 1385 N N . GLY A 1 173 ? -3.918 12.487 3.528 1.00 96.50 173 GLY A N 1
ATOM 1386 C CA . GLY A 1 173 ? -3.783 13.895 3.891 1.00 96.50 173 GLY A CA 1
ATOM 1387 C C . GLY A 1 173 ? -4.936 14.383 4.771 1.00 96.50 173 GLY A C 1
ATOM 1388 O O . GLY A 1 173 ? -4.720 15.131 5.728 1.00 96.50 173 GLY A O 1
ATOM 1389 N N . ARG A 1 174 ? -6.170 13.943 4.495 1.00 97.31 174 ARG A N 1
ATOM 1390 C CA . ARG A 1 174 ? -7.336 14.250 5.337 1.00 97.31 174 ARG A CA 1
ATOM 1391 C C . ARG A 1 174 ? -7.280 13.523 6.676 1.00 97.31 174 ARG A C 1
ATOM 1393 O O . ARG A 1 174 ? -7.556 14.171 7.680 1.00 97.31 174 ARG A O 1
ATOM 1400 N N . LEU A 1 175 ? -6.879 12.251 6.717 1.00 97.56 175 LEU A N 1
ATOM 1401 C CA . LEU A 1 175 ? -6.699 11.499 7.965 1.00 97.56 175 LEU A CA 1
ATOM 1402 C C . LEU A 1 175 ? -5.641 12.126 8.880 1.00 97.56 175 LEU A C 1
ATOM 1404 O O . LEU A 1 175 ? -5.899 12.302 10.066 1.00 97.56 175 LEU A O 1
ATOM 1408 N N . ARG A 1 176 ? -4.496 12.550 8.334 1.00 97.19 176 ARG A N 1
ATOM 1409 C CA . ARG A 1 176 ? -3.420 13.225 9.086 1.00 97.19 176 ARG A CA 1
ATOM 1410 C C . ARG A 1 176 ? -3.856 14.533 9.751 1.00 97.19 176 ARG A C 1
ATOM 1412 O O . ARG A 1 176 ? -3.248 14.943 10.733 1.00 97.19 176 ARG A O 1
ATOM 1419 N N . ARG A 1 177 ? -4.894 15.196 9.229 1.00 97.19 177 ARG A N 1
ATOM 1420 C CA . ARG A 1 177 ? -5.464 16.420 9.820 1.00 97.19 177 ARG A CA 1
ATOM 1421 C C . ARG A 1 177 ? -6.475 16.147 10.936 1.00 97.19 177 ARG A C 1
ATOM 1423 O O . ARG A 1 177 ? -6.899 17.092 11.597 1.00 97.19 177 ARG A O 1
ATOM 1430 N N . GLN A 1 178 ? -6.879 14.895 11.144 1.00 97.44 178 GLN A N 1
ATOM 1431 C CA . GLN A 1 178 ? -7.846 14.538 12.177 1.00 97.44 178 GLN A CA 1
ATOM 1432 C C . GLN A 1 178 ? -7.136 14.317 13.521 1.00 97.44 178 GLN A C 1
ATOM 1434 O O . GLN A 1 178 ? -6.281 13.437 13.618 1.00 97.44 178 GLN A O 1
ATOM 1439 N N . PRO A 1 179 ? -7.507 15.040 14.592 1.00 94.62 179 PRO A N 1
ATOM 1440 C CA . PRO A 1 179 ? -6.812 14.956 15.881 1.00 94.62 179 PRO A CA 1
ATOM 1441 C C . PRO A 1 179 ? -6.968 13.596 16.582 1.00 94.62 179 PRO A C 1
ATOM 1443 O O . PRO A 1 179 ? -6.212 13.273 17.493 1.00 94.62 179 PRO A O 1
ATOM 1446 N N . ASN A 1 180 ? -7.962 12.801 16.185 1.00 93.38 180 ASN A N 1
ATOM 1447 C CA . ASN A 1 180 ? -8.288 11.499 16.764 1.00 93.38 180 ASN A CA 1
ATOM 1448 C C . ASN A 1 180 ? -7.871 10.308 15.883 1.00 93.38 180 ASN A C 1
ATOM 1450 O O . ASN A 1 180 ? -8.219 9.171 16.212 1.00 93.38 180 ASN A O 1
ATOM 1454 N N . VAL A 1 181 ? -7.157 10.551 14.780 1.00 97.25 181 VAL A N 1
ATOM 1455 C CA . VAL A 1 181 ? -6.614 9.499 13.916 1.00 97.25 181 VAL A CA 1
ATOM 1456 C C . VAL A 1 181 ? -5.129 9.347 14.206 1.00 97.25 181 VAL A C 1
ATOM 1458 O O . VAL A 1 181 ? -4.370 10.311 14.191 1.00 97.25 181 VAL A O 1
ATOM 1461 N N . ARG A 1 182 ? -4.704 8.111 14.457 1.00 97.00 182 ARG A N 1
ATOM 1462 C CA . ARG A 1 182 ? -3.290 7.775 14.621 1.00 97.00 182 ARG A CA 1
ATOM 1463 C C . ARG A 1 182 ? -2.687 7.366 13.286 1.00 97.00 182 ARG A C 1
ATOM 1465 O O . ARG A 1 182 ? -3.228 6.496 12.607 1.00 97.00 182 ARG A O 1
ATOM 1472 N N . VAL A 1 183 ? -1.577 7.995 12.923 1.00 97.19 183 VAL A N 1
ATOM 1473 C CA . VAL A 1 183 ? -0.877 7.752 11.660 1.00 97.19 183 VAL A CA 1
ATOM 1474 C C . VAL A 1 183 ? 0.538 7.294 11.978 1.00 97.19 183 VAL A C 1
ATOM 1476 O O . VAL A 1 183 ? 1.316 8.052 12.555 1.00 97.19 183 VAL A O 1
ATOM 1479 N N . GLY A 1 184 ? 0.859 6.057 11.611 1.00 96.44 184 GLY A N 1
ATOM 1480 C CA . GLY A 1 184 ? 2.198 5.497 11.756 1.00 96.44 184 GLY A CA 1
ATOM 1481 C C . GLY A 1 184 ? 2.929 5.453 10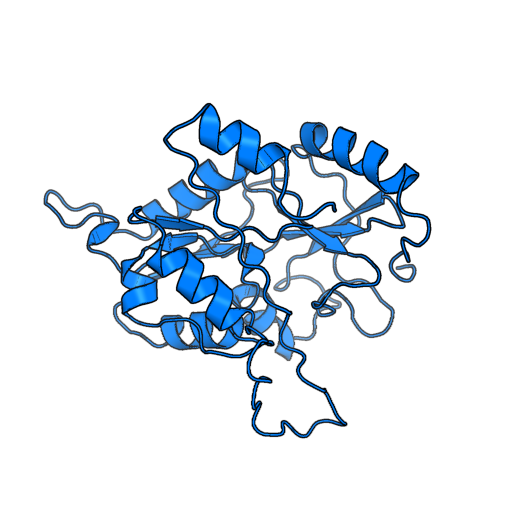.419 1.00 96.44 184 GLY A C 1
ATOM 1482 O O . GLY A 1 184 ? 2.391 4.979 9.421 1.00 96.44 184 GLY A O 1
ATOM 1483 N N . LEU A 1 185 ? 4.174 5.921 10.415 1.00 95.88 185 LEU A N 1
ATOM 1484 C CA . LEU A 1 185 ? 5.072 5.804 9.273 1.00 95.88 185 LEU A CA 1
ATOM 1485 C C . LEU A 1 185 ? 6.119 4.726 9.578 1.00 95.88 185 LEU A C 1
ATOM 1487 O O . LEU A 1 185 ? 6.963 4.897 10.461 1.00 95.88 185 LEU A O 1
ATOM 1491 N N . VAL A 1 186 ? 6.023 3.600 8.880 1.00 94.56 186 VAL A N 1
ATOM 1492 C CA . VAL A 1 186 ? 6.718 2.353 9.205 1.00 94.56 186 VAL A CA 1
ATOM 1493 C C . VAL A 1 186 ? 8.029 2.258 8.442 1.00 94.56 186 VAL A C 1
ATOM 1495 O O . VAL A 1 186 ? 8.041 2.188 7.220 1.00 94.56 186 VAL A O 1
ATOM 1498 N N . LYS A 1 187 ? 9.145 2.220 9.166 1.00 91.56 187 LYS A N 1
ATOM 1499 C CA . LYS A 1 187 ? 10.451 1.912 8.573 1.00 91.56 187 LYS A CA 1
ATOM 1500 C C . LYS A 1 187 ? 10.589 0.411 8.364 1.00 91.56 187 LYS A C 1
ATOM 1502 O O . LYS A 1 187 ? 10.099 -0.363 9.193 1.00 91.56 187 LYS A O 1
ATOM 1507 N N . LEU A 1 188 ? 11.286 0.014 7.307 1.00 85.00 188 LEU A N 1
ATOM 1508 C CA . LEU A 1 188 ? 11.600 -1.393 7.106 1.00 85.00 188 LEU A CA 1
ATOM 1509 C C . LEU A 1 188 ? 12.709 -1.789 8.098 1.00 85.00 188 LEU A C 1
ATOM 1511 O O . LEU A 1 188 ? 13.720 -1.094 8.203 1.00 85.00 188 LEU A O 1
ATOM 1515 N N . PRO A 1 189 ? 12.521 -2.860 8.890 1.00 68.38 189 PRO A N 1
ATOM 1516 C CA . PRO A 1 189 ? 13.435 -3.208 9.979 1.00 68.38 189 PRO A CA 1
ATOM 1517 C C . PRO A 1 189 ? 14.779 -3.748 9.460 1.00 68.38 189 PRO A C 1
ATOM 1519 O O . PRO A 1 189 ? 15.797 -3.599 10.132 1.00 68.38 189 PRO A O 1
ATOM 1522 N N . SER A 1 190 ? 14.772 -4.354 8.272 1.00 66.25 190 SER A N 1
ATOM 1523 C CA . SER A 1 190 ? 15.900 -4.844 7.471 1.00 66.25 190 SER A CA 1
ATOM 1524 C C . SER A 1 190 ? 15.323 -5.522 6.212 1.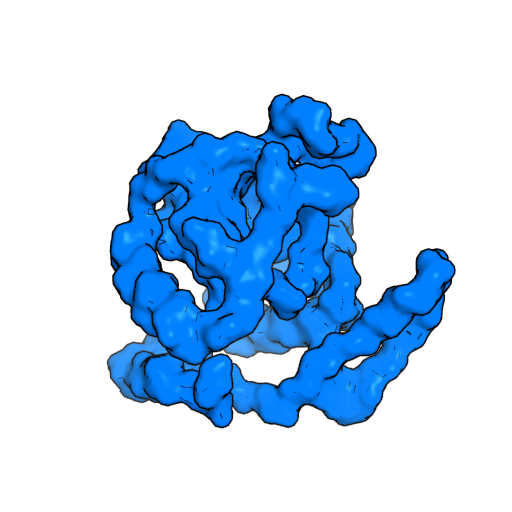00 66.25 190 SER A C 1
ATOM 1526 O O . SER A 1 190 ? 14.103 -5.632 6.074 1.00 66.25 190 SER A O 1
ATOM 1528 N N . LEU A 1 191 ? 16.182 -5.999 5.304 1.00 63.41 191 LEU A N 1
ATOM 1529 C CA . LEU A 1 191 ? 15.844 -6.647 4.020 1.00 63.41 191 LEU A CA 1
ATOM 1530 C C . LEU A 1 191 ? 15.051 -7.973 4.119 1.00 63.41 191 LEU A C 1
ATOM 1532 O O . LEU A 1 191 ? 15.093 -8.746 3.170 1.00 63.41 191 LEU A O 1
ATOM 1536 N N . GLU A 1 192 ? 14.378 -8.285 5.230 1.00 66.12 192 GLU A N 1
ATOM 1537 C CA . GLU A 1 192 ? 13.799 -9.620 5.474 1.00 66.12 192 GLU A CA 1
ATOM 1538 C C . GLU A 1 192 ? 12.334 -9.609 5.933 1.00 66.12 192 GLU A C 1
ATOM 1540 O O . GLU A 1 192 ? 11.699 -10.661 6.006 1.00 66.12 192 GLU A O 1
ATOM 1545 N N . SER A 1 193 ? 11.760 -8.459 6.301 1.00 77.69 193 SER A N 1
ATOM 1546 C CA . SER A 1 193 ? 10.400 -8.418 6.855 1.00 77.69 193 SER A CA 1
ATOM 1547 C C . SER A 1 193 ? 9.634 -7.172 6.451 1.00 77.69 193 SER A C 1
ATOM 1549 O O . SER A 1 193 ? 10.201 -6.087 6.360 1.00 77.69 193 SER A O 1
ATOM 1551 N N . GLY A 1 194 ? 8.330 -7.332 6.208 1.00 81.88 194 GLY A N 1
ATOM 1552 C CA . GLY A 1 194 ? 7.474 -6.221 5.787 1.00 81.88 194 GLY A CA 1
ATOM 1553 C C . GLY A 1 194 ? 7.713 -5.751 4.355 1.00 81.88 194 GLY A C 1
ATOM 1554 O O . GLY A 1 194 ? 7.288 -4.653 4.005 1.00 81.88 194 GLY A O 1
ATOM 1555 N N . LEU A 1 195 ? 8.413 -6.541 3.535 1.00 90.62 195 LEU A N 1
ATOM 1556 C CA . LEU A 1 195 ? 8.818 -6.091 2.211 1.00 90.62 195 LEU A CA 1
ATOM 1557 C C . LEU A 1 195 ? 7.651 -6.076 1.232 1.00 90.62 195 LEU A C 1
ATOM 1559 O O . LEU A 1 195 ? 6.864 -7.019 1.134 1.00 90.62 195 LEU A O 1
ATOM 1563 N N . VAL A 1 196 ? 7.635 -5.017 0.445 1.00 93.19 196 VAL A N 1
ATOM 1564 C CA . VAL A 1 196 ? 6.811 -4.843 -0.742 1.00 93.19 196 VAL A CA 1
ATOM 1565 C C . VAL A 1 196 ? 7.682 -4.210 -1.813 1.00 93.19 196 VAL A C 1
ATOM 1567 O O . VAL A 1 196 ? 8.569 -3.406 -1.495 1.00 93.19 196 VAL A O 1
ATOM 1570 N N . ALA A 1 197 ? 7.460 -4.614 -3.057 1.00 93.50 197 ALA A N 1
ATOM 1571 C CA . ALA A 1 197 ? 8.067 -4.005 -4.215 1.00 93.50 197 ALA A CA 1
ATOM 1572 C C . ALA A 1 197 ? 6.987 -3.437 -5.133 1.00 93.50 197 ALA A C 1
ATOM 1574 O O . ALA A 1 197 ? 6.254 -4.214 -5.745 1.00 93.50 197 ALA A O 1
ATOM 1575 N N . HIS A 1 198 ? 6.951 -2.106 -5.241 1.00 92.62 198 HIS A N 1
ATOM 1576 C CA . HIS A 1 198 ? 6.104 -1.418 -6.205 1.00 92.62 198 HIS A CA 1
ATOM 1577 C C . HIS A 1 198 ? 6.637 -1.701 -7.610 1.00 92.62 198 HIS A C 1
ATOM 1579 O O . HIS A 1 198 ? 7.795 -1.400 -7.948 1.00 92.62 198 HIS A O 1
ATOM 1585 N N . SER A 1 199 ? 5.840 -2.386 -8.406 1.00 90.25 199 SER A N 1
ATOM 1586 C CA . SER A 1 199 ? 6.247 -2.881 -9.706 1.00 90.25 199 SER A CA 1
ATOM 1587 C C . SER A 1 199 ? 6.257 -1.764 -10.730 1.00 90.25 199 SER A C 1
ATOM 1589 O O . SER A 1 199 ? 5.435 -0.871 -10.688 1.00 90.25 199 SER A O 1
ATOM 1591 N N . TYR A 1 200 ? 7.183 -1.812 -11.683 1.00 87.25 200 TYR A N 1
ATOM 1592 C CA . TYR A 1 200 ? 7.237 -0.916 -12.829 1.00 87.25 200 TYR A CA 1
ATOM 1593 C C . TYR A 1 200 ? 7.097 -1.712 -14.119 1.00 87.25 200 TYR A C 1
ATOM 1595 O O . TYR A 1 200 ? 7.905 -2.600 -14.419 1.00 87.25 200 TYR A O 1
ATOM 1603 N N . HIS A 1 201 ? 6.101 -1.333 -14.913 1.00 83.44 201 HIS A N 1
ATOM 1604 C CA . HIS A 1 201 ? 5.927 -1.740 -16.297 1.00 83.44 201 HIS A CA 1
ATOM 1605 C C . HIS A 1 201 ? 5.312 -0.610 -17.136 1.00 83.44 201 HIS A C 1
ATOM 1607 O O . HIS A 1 201 ? 4.789 0.372 -16.619 1.00 83.44 201 HIS A O 1
ATOM 1613 N N . GLY A 1 202 ? 5.347 -0.748 -18.466 1.00 69.81 202 GLY A N 1
ATOM 1614 C CA . GLY A 1 202 ? 4.968 0.320 -19.407 1.00 69.81 202 GLY A CA 1
ATOM 1615 C C . GLY A 1 202 ? 3.520 0.830 -19.341 1.00 69.81 202 GLY A C 1
ATOM 1616 O O . GLY A 1 202 ? 3.218 1.797 -20.034 1.00 69.81 202 GLY A O 1
ATOM 1617 N N . ASN A 1 203 ? 2.656 0.197 -18.542 1.00 70.62 203 ASN A N 1
ATOM 1618 C CA . ASN A 1 203 ? 1.262 0.585 -18.319 1.00 70.62 203 ASN A CA 1
ATOM 1619 C C . ASN A 1 203 ? 0.987 1.062 -16.877 1.00 70.62 203 ASN A C 1
ATOM 1621 O O . ASN A 1 203 ? -0.177 1.179 -16.510 1.00 70.62 203 ASN A O 1
ATOM 1625 N N . ASN A 1 204 ? 2.020 1.298 -16.059 1.00 72.25 204 ASN A N 1
ATOM 1626 C CA . ASN A 1 204 ? 1.844 1.834 -14.707 1.00 72.25 204 ASN A CA 1
ATOM 1627 C C . ASN A 1 204 ? 1.152 3.199 -14.719 1.00 72.25 204 ASN A C 1
ATOM 1629 O O . ASN A 1 204 ? 1.430 4.034 -15.582 1.00 72.25 204 ASN A O 1
ATOM 1633 N N . THR A 1 205 ? 0.330 3.441 -13.703 1.00 60.88 205 THR A N 1
ATOM 1634 C CA . THR A 1 205 ? -0.274 4.748 -13.412 1.00 60.88 205 THR A CA 1
ATOM 1635 C C . THR A 1 205 ? 0.649 5.632 -12.562 1.00 60.88 205 THR A C 1
ATOM 1637 O O . THR A 1 205 ? 0.667 6.847 -12.746 1.00 60.88 205 THR A O 1
ATOM 1640 N N . GLY A 1 206 ? 1.494 5.042 -11.705 1.00 62.00 206 GLY A N 1
ATOM 1641 C CA . GLY A 1 206 ? 2.510 5.752 -10.917 1.00 62.00 206 GLY A CA 1
ATOM 1642 C C . GLY A 1 206 ? 3.842 5.939 -11.657 1.00 62.00 206 GLY A C 1
ATOM 1643 O O . GLY A 1 206 ? 4.428 4.974 -12.149 1.00 62.00 206 GLY A O 1
ATOM 1644 N N . ILE A 1 207 ? 4.331 7.184 -11.729 1.00 67.31 207 ILE A N 1
ATOM 1645 C CA . ILE A 1 207 ? 5.658 7.544 -12.283 1.00 67.31 207 ILE A CA 1
ATOM 1646 C C . ILE A 1 207 ? 6.555 8.283 -11.278 1.00 67.31 207 ILE A C 1
ATOM 1648 O O . ILE A 1 207 ? 7.629 8.770 -11.637 1.00 67.31 207 ILE A O 1
ATOM 1652 N N . CYS A 1 208 ? 6.119 8.396 -10.024 1.00 68.81 208 CYS A N 1
ATOM 1653 C CA . CYS A 1 208 ? 6.787 9.187 -8.992 1.00 68.81 208 CYS A CA 1
ATOM 1654 C C . CYS A 1 208 ? 8.129 8.574 -8.536 1.00 68.81 208 CYS A C 1
ATOM 1656 O O . CYS A 1 208 ? 8.916 9.237 -7.867 1.00 68.81 208 CYS A O 1
ATOM 1658 N N . GLU A 1 209 ? 8.455 7.352 -8.970 1.00 82.44 209 GLU A N 1
ATOM 1659 C CA . GLU A 1 209 ? 9.757 6.694 -8.789 1.00 82.44 209 GLU A CA 1
ATOM 1660 C C . GLU A 1 209 ? 10.823 7.173 -9.790 1.00 82.44 209 GLU A C 1
ATOM 1662 O O . GLU A 1 209 ? 11.921 6.609 -9.850 1.00 82.44 209 GLU A O 1
ATOM 1667 N N . PHE A 1 210 ? 10.519 8.200 -10.588 1.00 84.75 210 PHE A N 1
ATOM 1668 C CA . PHE A 1 210 ? 11.426 8.772 -11.575 1.00 84.75 210 PHE A CA 1
ATOM 1669 C C . PHE A 1 210 ? 11.578 10.281 -11.407 1.00 84.75 210 PHE A C 1
ATOM 1671 O O . PHE A 1 210 ? 10.618 11.026 -11.228 1.00 84.75 210 PHE A O 1
ATOM 1678 N N . ARG A 1 211 ? 12.813 10.759 -11.570 1.00 84.00 211 ARG A N 1
ATOM 1679 C CA . ARG A 1 211 ? 13.120 12.175 -11.776 1.00 84.00 211 ARG A CA 1
ATOM 1680 C C . ARG A 1 211 ? 13.602 12.373 -13.207 1.00 84.00 211 ARG A C 1
ATOM 1682 O O . ARG A 1 211 ? 14.772 12.149 -13.526 1.00 84.00 211 ARG A O 1
ATOM 1689 N N . GLY A 1 212 ? 12.687 12.790 -14.079 1.00 84.56 212 GLY A N 1
ATOM 1690 C CA . GLY A 1 212 ? 12.934 12.790 -15.520 1.00 84.56 212 GLY A CA 1
ATOM 1691 C C . GLY A 1 212 ? 13.107 11.354 -16.011 1.00 84.56 212 GLY A C 1
ATOM 1692 O O . GLY A 1 212 ? 12.217 10.533 -15.832 1.00 84.56 212 GLY A O 1
ATOM 1693 N N . THR A 1 213 ? 14.259 11.033 -16.595 1.00 82.00 213 THR A N 1
ATOM 1694 C CA . THR A 1 213 ? 14.585 9.656 -17.004 1.00 82.00 213 THR A CA 1
ATOM 1695 C C . THR A 1 213 ? 15.291 8.858 -15.912 1.00 82.00 213 THR A C 1
ATOM 1697 O O . THR A 1 213 ? 15.482 7.660 -16.074 1.00 82.00 213 THR A O 1
ATOM 1700 N N . LYS A 1 214 ? 15.713 9.488 -14.812 1.00 83.81 214 LYS A N 1
ATOM 1701 C CA . LYS A 1 214 ? 16.492 8.811 -13.775 1.00 83.81 214 LYS A CA 1
ATOM 1702 C C . LYS A 1 214 ? 15.571 8.095 -12.797 1.00 83.81 214 LYS A C 1
ATOM 1704 O O . LYS A 1 214 ? 14.713 8.739 -12.193 1.00 83.81 214 LYS A O 1
ATOM 1709 N N . ARG A 1 215 ? 15.787 6.795 -12.593 1.00 88.25 215 ARG A N 1
ATOM 1710 C CA . ARG A 1 215 ? 15.099 6.044 -11.538 1.00 88.25 215 ARG A CA 1
ATOM 1711 C C . ARG A 1 215 ? 15.617 6.453 -10.157 1.00 88.25 215 ARG A C 1
ATOM 1713 O O . ARG A 1 215 ? 16.824 6.584 -9.961 1.00 88.25 215 ARG A O 1
ATOM 1720 N N . LEU A 1 216 ? 14.698 6.669 -9.224 1.00 91.50 216 LEU A N 1
ATOM 1721 C CA . LEU A 1 216 ? 14.995 6.933 -7.819 1.00 91.50 216 LEU A CA 1
ATOM 1722 C C . LEU A 1 216 ? 15.351 5.628 -7.086 1.00 91.50 216 LEU A C 1
ATOM 1724 O O . LEU A 1 216 ? 15.027 4.529 -7.542 1.00 91.50 216 LEU A O 1
ATOM 1728 N N . GLY A 1 217 ? 16.014 5.744 -5.941 1.00 92.44 217 GLY A N 1
ATOM 1729 C CA . GLY A 1 217 ? 16.492 4.617 -5.152 1.00 92.44 217 GLY A CA 1
ATOM 1730 C C . GLY A 1 217 ? 17.838 4.063 -5.613 1.00 92.44 217 GLY A C 1
ATOM 1731 O O . GLY A 1 217 ? 18.464 4.524 -6.570 1.00 92.44 217 GLY A O 1
ATOM 1732 N N . THR A 1 218 ? 18.291 3.025 -4.918 1.00 93.19 218 THR A N 1
ATOM 1733 C CA . THR A 1 218 ? 19.529 2.297 -5.223 1.00 93.19 218 THR A CA 1
ATOM 1734 C C . THR A 1 218 ? 19.228 0.845 -5.543 1.00 93.19 218 THR A C 1
ATOM 1736 O O . THR A 1 218 ? 18.380 0.241 -4.889 1.00 93.19 218 THR A O 1
ATOM 1739 N N . VAL A 1 219 ? 19.948 0.266 -6.505 1.00 93.25 219 VAL A N 1
ATOM 1740 C CA . VAL A 1 219 ? 19.829 -1.162 -6.839 1.00 93.25 219 VAL A CA 1
ATOM 1741 C C . VAL A 1 219 ? 20.104 -2.018 -5.601 1.00 93.25 219 VAL A C 1
ATOM 1743 O O . VAL A 1 219 ? 21.012 -1.717 -4.826 1.00 93.25 219 VAL A O 1
ATOM 1746 N N . CYS A 1 220 ? 19.319 -3.075 -5.417 1.00 92.06 220 CYS A N 1
ATOM 1747 C CA . CYS A 1 220 ? 19.427 -3.987 -4.281 1.00 92.06 220 CYS A CA 1
ATOM 1748 C C . CYS A 1 220 ? 18.944 -5.396 -4.655 1.00 92.06 220 CYS A C 1
ATOM 1750 O O . CYS A 1 220 ? 18.399 -5.601 -5.737 1.00 92.06 220 CYS A O 1
ATOM 1752 N N . GLU A 1 221 ? 19.136 -6.345 -3.740 1.00 90.50 221 GLU A N 1
ATOM 1753 C CA . GLU A 1 221 ? 18.670 -7.732 -3.852 1.00 90.50 221 GLU A CA 1
ATOM 1754 C C . GLU A 1 221 ? 17.922 -8.097 -2.555 1.00 90.50 221 GLU A C 1
ATOM 1756 O O . GLU A 1 221 ? 18.541 -8.577 -1.602 1.00 90.50 221 GLU A O 1
ATOM 1761 N N . PRO A 1 222 ? 16.620 -7.771 -2.451 1.00 88.62 222 PRO A N 1
ATOM 1762 C CA . PRO A 1 222 ? 15.831 -8.058 -1.256 1.00 88.62 222 PRO A CA 1
ATOM 1763 C C . PRO A 1 222 ? 15.583 -9.560 -1.082 1.00 88.62 222 PRO A C 1
ATOM 1765 O O . PRO A 1 222 ? 15.351 -10.274 -2.059 1.00 88.62 222 PRO A O 1
ATOM 1768 N N . PHE A 1 223 ? 15.559 -10.019 0.170 1.00 85.94 223 PHE A N 1
ATOM 1769 C CA . PHE A 1 223 ? 15.236 -11.399 0.532 1.00 85.94 223 PHE A CA 1
ATOM 1770 C C . PHE A 1 223 ? 13.763 -11.503 0.950 1.00 85.94 223 PHE A C 1
ATOM 1772 O O . PHE A 1 223 ? 13.288 -10.705 1.751 1.00 85.94 223 PHE A O 1
ATOM 1779 N N . GLY A 1 224 ? 13.015 -12.475 0.426 1.00 86.56 224 GLY A N 1
ATOM 1780 C CA . GLY A 1 224 ? 11.600 -12.684 0.781 1.00 86.56 224 GLY A CA 1
ATOM 1781 C C . GLY A 1 224 ? 10.609 -12.613 -0.384 1.00 86.56 224 GLY A C 1
ATOM 1782 O O . GLY A 1 224 ? 9.407 -12.808 -0.177 1.00 86.56 224 GLY A O 1
ATOM 1783 N N . PHE A 1 225 ? 11.084 -12.368 -1.609 1.00 90.31 225 PHE A N 1
ATOM 1784 C CA . PHE A 1 225 ? 10.265 -12.433 -2.827 1.00 90.31 225 PHE A CA 1
ATOM 1785 C C . PHE A 1 225 ? 10.423 -13.753 -3.595 1.00 90.31 225 PHE A C 1
ATOM 1787 O O . PHE A 1 225 ? 9.832 -13.904 -4.660 1.00 90.31 225 PHE A O 1
ATOM 1794 N N . GLU A 1 226 ? 11.176 -14.735 -3.094 1.00 88.88 226 GLU A N 1
ATOM 1795 C CA . GLU A 1 226 ? 11.562 -15.954 -3.825 1.00 88.88 226 GLU A CA 1
ATOM 1796 C C . GLU A 1 226 ? 10.344 -16.712 -4.371 1.00 88.88 226 GLU A C 1
ATOM 1798 O O . GLU A 1 226 ? 10.343 -17.160 -5.521 1.00 88.88 226 GLU A O 1
ATOM 1803 N N . GLY A 1 227 ? 9.275 -16.798 -3.569 1.00 84.44 227 GLY A N 1
ATOM 1804 C CA . GLY A 1 227 ? 8.012 -17.413 -3.979 1.00 84.44 227 GLY A CA 1
ATOM 1805 C C . GLY A 1 227 ? 7.329 -16.664 -5.128 1.00 84.44 227 GLY A C 1
ATOM 1806 O O . GLY A 1 227 ? 6.845 -17.284 -6.076 1.00 84.44 227 GLY A O 1
ATOM 1807 N N . ALA A 1 228 ? 7.347 -15.329 -5.092 1.00 88.12 228 ALA A N 1
ATOM 1808 C CA . ALA A 1 228 ? 6.790 -14.489 -6.149 1.00 88.12 228 ALA A CA 1
ATOM 1809 C C . ALA A 1 228 ? 7.673 -14.491 -7.409 1.00 88.12 228 ALA A C 1
ATOM 1811 O O . ALA A 1 228 ? 7.159 -14.481 -8.530 1.00 88.12 228 ALA A O 1
ATOM 1812 N N . MET A 1 229 ? 8.997 -14.589 -7.256 1.00 90.25 229 MET A N 1
ATOM 1813 C CA . MET A 1 229 ? 9.948 -14.525 -8.369 1.00 90.25 229 MET A CA 1
ATOM 1814 C C . MET A 1 229 ? 9.789 -15.677 -9.367 1.00 90.25 229 MET A C 1
ATOM 1816 O O . MET A 1 229 ? 10.017 -15.486 -10.564 1.00 90.25 229 MET A O 1
ATOM 1820 N N . GLN A 1 230 ? 9.323 -16.849 -8.926 1.00 85.94 230 GLN A N 1
ATOM 1821 C CA . GLN A 1 230 ? 8.977 -17.947 -9.837 1.00 85.94 230 GLN A CA 1
ATOM 1822 C C . GLN A 1 230 ? 7.823 -17.564 -10.777 1.00 85.94 230 GLN A C 1
ATOM 1824 O O . GLN A 1 230 ? 7.885 -17.806 -11.989 1.00 85.94 230 GLN A O 1
ATOM 1829 N N . ILE A 1 231 ? 6.791 -16.916 -10.229 1.00 86.31 231 ILE A N 1
ATOM 1830 C CA . ILE A 1 231 ? 5.633 -16.431 -10.987 1.00 86.31 231 ILE A CA 1
ATOM 1831 C C . ILE A 1 231 ? 6.083 -15.321 -11.932 1.00 86.31 231 ILE A C 1
ATOM 1833 O O . ILE A 1 231 ? 5.833 -15.418 -13.134 1.00 86.31 231 ILE A O 1
ATOM 1837 N N . VAL A 1 232 ? 6.832 -14.337 -11.428 1.00 88.00 232 VAL A N 1
ATOM 1838 C CA . VAL A 1 232 ? 7.397 -13.231 -12.214 1.00 88.00 232 VAL A CA 1
ATOM 1839 C C . VAL A 1 232 ? 8.203 -13.752 -13.404 1.00 88.00 232 VAL A C 1
ATOM 1841 O O . VAL A 1 232 ? 7.956 -13.342 -14.536 1.00 88.00 232 VAL A O 1
ATOM 1844 N N . ALA A 1 233 ? 9.113 -14.708 -13.200 1.00 86.31 233 ALA A N 1
ATOM 1845 C CA . ALA A 1 233 ? 9.909 -15.291 -14.281 1.00 86.31 233 ALA A CA 1
ATOM 1846 C C . ALA A 1 233 ? 9.047 -16.013 -15.335 1.00 86.31 233 ALA A C 1
ATOM 1848 O O . ALA A 1 233 ? 9.373 -16.029 -16.527 1.00 86.31 233 ALA A O 1
ATOM 1849 N N . SER A 1 234 ? 7.934 -16.626 -14.924 1.00 85.50 234 SER A N 1
ATOM 1850 C CA . SER A 1 234 ? 6.974 -17.235 -15.850 1.00 85.50 234 SER A CA 1
ATOM 1851 C C . SER A 1 234 ? 6.175 -16.185 -16.635 1.00 85.50 234 SER A C 1
ATOM 1853 O O . SER A 1 234 ? 5.976 -16.351 -17.839 1.00 85.50 234 SER A O 1
ATOM 1855 N N . THR A 1 235 ? 5.778 -15.090 -15.983 1.00 83.75 235 THR A N 1
ATOM 1856 C CA . THR A 1 235 ? 5.000 -13.993 -16.572 1.00 83.75 235 THR A CA 1
ATOM 1857 C C . THR A 1 235 ? 5.843 -13.185 -17.548 1.00 83.75 235 THR A C 1
ATOM 1859 O O . THR A 1 235 ? 5.404 -12.946 -18.670 1.00 83.75 235 THR A O 1
ATOM 1862 N N . ARG A 1 236 ? 7.092 -12.856 -17.192 1.00 82.19 236 ARG A N 1
ATOM 1863 C CA . ARG A 1 236 ? 8.018 -12.108 -18.060 1.00 82.19 236 ARG A CA 1
ATOM 1864 C C . ARG A 1 236 ? 8.238 -12.779 -19.413 1.00 82.19 236 ARG A C 1
ATOM 1866 O O . ARG A 1 236 ? 8.293 -12.102 -20.429 1.00 82.19 236 ARG A O 1
ATOM 1873 N N . ARG A 1 237 ? 8.280 -14.114 -19.448 1.00 79.75 237 ARG A N 1
ATOM 1874 C CA . ARG A 1 237 ? 8.400 -14.888 -20.698 1.00 79.75 237 ARG A CA 1
ATOM 1875 C C . ARG A 1 237 ? 7.168 -14.797 -21.603 1.00 79.75 237 ARG A C 1
ATOM 1877 O O . ARG A 1 237 ? 7.276 -15.081 -22.790 1.00 79.75 237 ARG A O 1
ATOM 1884 N N . LYS A 1 238 ? 6.004 -14.447 -21.052 1.00 78.62 238 LYS A N 1
ATOM 1885 C CA . LYS A 1 238 ? 4.713 -14.426 -21.757 1.00 78.62 238 LYS A CA 1
ATOM 1886 C C . LYS A 1 238 ? 4.276 -13.025 -22.188 1.00 78.62 238 LYS A C 1
ATOM 1888 O O . LYS A 1 238 ? 3.331 -12.920 -22.964 1.00 78.62 238 LYS A O 1
ATOM 1893 N N . VAL A 1 239 ? 4.918 -11.966 -21.692 1.00 70.25 239 VAL A N 1
ATOM 1894 C CA . VAL A 1 239 ? 4.540 -10.575 -21.975 1.00 70.25 239 VAL A CA 1
ATOM 1895 C C . VAL A 1 239 ? 5.573 -9.952 -22.926 1.00 70.25 239 VAL A C 1
ATOM 1897 O O . VAL A 1 239 ? 6.650 -9.566 -22.480 1.00 70.25 239 VAL A O 1
ATOM 1900 N N . PRO A 1 240 ? 5.278 -9.835 -24.236 1.00 53.78 240 PRO A N 1
ATOM 1901 C CA . PRO A 1 240 ? 6.265 -9.437 -25.246 1.00 53.78 240 PRO A CA 1
ATOM 1902 C C . PRO A 1 240 ? 6.680 -7.952 -25.214 1.00 53.78 240 PRO A C 1
ATOM 1904 O O . PRO A 1 240 ? 7.601 -7.581 -25.930 1.00 53.78 240 PRO A O 1
ATOM 1907 N N . ASN A 1 241 ? 6.047 -7.106 -24.390 1.00 57.00 241 ASN A N 1
ATOM 1908 C CA . ASN A 1 241 ? 6.258 -5.648 -24.366 1.00 57.00 241 ASN A CA 1
ATOM 1909 C C . ASN A 1 241 ? 6.534 -5.098 -22.956 1.00 57.00 241 ASN A C 1
ATOM 1911 O O . ASN A 1 241 ? 5.970 -4.080 -22.552 1.00 57.00 241 ASN A O 1
ATOM 1915 N N . LEU A 1 242 ? 7.395 -5.760 -22.184 1.00 61.22 242 LEU A N 1
ATOM 1916 C CA . LEU A 1 242 ? 7.870 -5.208 -20.915 1.00 61.22 242 LEU A CA 1
ATOM 1917 C C . LEU A 1 242 ? 8.892 -4.103 -21.197 1.00 61.22 242 LEU A C 1
ATOM 1919 O O . LEU A 1 242 ? 10.085 -4.367 -21.332 1.00 61.22 242 LEU A O 1
ATOM 1923 N N . ARG A 1 243 ? 8.420 -2.859 -21.331 1.00 60.59 243 ARG A N 1
ATOM 1924 C CA . ARG A 1 243 ? 9.317 -1.697 -21.327 1.00 60.59 243 ARG A CA 1
ATOM 1925 C C . ARG A 1 243 ? 10.088 -1.703 -20.008 1.00 60.59 243 ARG A C 1
ATOM 1927 O O . ARG A 1 243 ? 9.470 -1.738 -18.947 1.00 60.59 243 ARG A O 1
ATOM 1934 N N . SER A 1 244 ? 11.413 -1.702 -20.090 1.00 58.97 244 SER A N 1
ATOM 1935 C CA . SER A 1 244 ? 12.269 -1.492 -18.927 1.00 58.97 244 SER A CA 1
ATOM 1936 C C . SER A 1 244 ? 12.227 -0.030 -18.511 1.00 58.97 244 SER A C 1
ATOM 1938 O O . SER A 1 244 ? 11.996 0.853 -19.346 1.00 58.97 244 SER A O 1
ATOM 1940 N N . ALA A 1 245 ? 12.510 0.229 -17.239 1.00 58.31 245 ALA A N 1
ATOM 1941 C CA . ALA A 1 245 ? 12.829 1.575 -16.805 1.00 58.31 245 ALA A CA 1
ATOM 1942 C C . ALA A 1 245 ? 14.033 2.097 -17.617 1.00 58.31 245 ALA A C 1
ATOM 1944 O O . ALA A 1 245 ? 14.878 1.300 -18.055 1.00 58.31 245 ALA A O 1
ATOM 1945 N N . PRO A 1 246 ? 14.144 3.417 -17.851 1.00 53.47 246 PRO A N 1
ATOM 1946 C CA . PRO A 1 246 ? 15.374 3.975 -18.387 1.00 53.47 246 PRO A CA 1
ATOM 1947 C C . PRO A 1 246 ? 16.560 3.640 -17.459 1.00 53.47 246 PRO A C 1
ATOM 1949 O O . PRO A 1 246 ? 16.373 3.492 -16.247 1.00 53.47 246 PRO A O 1
ATOM 1952 N N . PRO A 1 247 ? 17.778 3.495 -18.007 1.00 48.88 247 PRO A N 1
ATOM 1953 C CA . PRO A 1 247 ? 18.964 3.186 -17.213 1.00 48.88 247 PRO A CA 1
ATOM 1954 C C . PRO A 1 247 ? 19.267 4.280 -16.171 1.00 48.88 247 PRO A C 1
ATOM 1956 O O . PRO A 1 247 ? 18.946 5.451 -16.380 1.00 48.88 247 PRO A O 1
ATOM 1959 N N . ALA A 1 248 ? 19.862 3.853 -15.049 1.00 50.91 248 ALA A N 1
ATOM 1960 C CA . ALA A 1 248 ? 20.228 4.682 -13.894 1.00 50.91 248 ALA A CA 1
ATOM 1961 C C . ALA A 1 248 ? 21.356 5.685 -14.183 1.00 50.91 248 ALA A C 1
ATOM 1963 O O . ALA A 1 248 ? 22.266 5.330 -14.968 1.00 50.91 248 ALA A O 1
#

Radius of gyration: 18.54 Å; Cα contacts (8 Å, |Δi|>4): 410; chains: 1; bounding box: 42×46×55 Å

Organism: NCBI:txid1333877

Secondary structure (DSSP, 8-state):
--SS-HHHHHHHHH-TT--------EEP-----TT--------TTEE-HHHHHHHHHHH--SSEEE---SS-EE-TTHHHHHHHHHHHTS---SSS-SGGGSEEEEEESSEEEEETTTTEEEEE-TTT-SSS-GGGHHHHHH--GGG-EEEHHHHHHSPPPS-SSSHHHHHHHHHHT-TTEEEEEEPP-STTSS-EEEEE-TT-S--TTEETTEEPSEEE--SS-HHHHHHHHHHHTT-TT-PPPPP-

Foldseek 3Di:
DDPPDPVLVVVVVVDVLRDDDDDPAAAQDQPPDDPDGDPRDGDPRHFAPLRVQLVVLVPDDDQKDAAADPQKFWFPQQCVVLVVVQQVQFDPDPDPRGSNNAWEKEFEQKAWAAQLVVRFIFTARLVPFPLRDPVCNVCVQQQDRNGMMTGSVLCVVPGFPRHRPSSRVVSRVSLVPDPRYHYHHDYDPDLAHNHMHHYDFPPDPDPSQDDVLDGTGGTDDGPRRPVVVVVSVVVSVVDPGGDGRRDD

Solvent-accessible surface area (backbone atoms only — not comparable to full-atom values): 14375 Å² total; per-residue (Å²): 131,73,82,75,52,66,66,52,56,52,44,32,72,76,34,86,88,43,83,74,84,85,74,101,60,41,73,45,77,79,79,84,54,86,94,49,86,66,88,85,74,65,59,102,62,35,46,25,54,16,42,51,53,45,53,52,57,71,70,50,86,62,49,63,48,71,50,74,53,94,74,45,48,68,21,89,51,21,62,64,45,49,49,52,57,38,51,74,66,44,64,91,51,104,57,91,48,44,63,68,66,34,28,32,37,25,30,44,39,40,47,32,33,29,28,61,40,72,70,45,39,24,41,34,40,44,86,74,42,87,78,51,52,78,89,44,26,64,54,64,36,59,27,62,52,60,50,33,32,30,18,47,39,32,43,74,75,47,60,48,46,84,30,60,70,65,19,39,36,53,29,45,56,55,43,74,70,37,94,76,42,40,76,45,73,40,70,67,88,51,68,70,47,50,44,41,24,53,51,41,46,78,81,58,91,79,62,85,62,39,60,85,65,35,53,56,52,44,80,51,84,74,52,56,46,67,79,55,48,58,53,50,60,57,48,56,78,72,48,96,74,53,44,48,74,60,73,116

Nearest PDB structures (foldseek):
  5hea-assembly1_A  TM=7.456E-01  e=2.804E-05  Streptococcus parasanguinis FW213
  6p61-assembly3_C  TM=7.402E-01  e=1.557E-03  Leptospira borgpetersenii serovar Hardjo-bovis str. JB197
  4de7-assembly1_A-2  TM=4.932E-01  e=1.825E-02  Mycobacterium tuberculosis H37Rv
  4dec-assembly1_A-2  TM=4.895E-01  e=2.524E-02  Mycobacterium tuberculosis H37Rv
  7pho-assembly1_A  TM=4.723E-01  e=8.099E-02  Mycolicibacterium hassiacum DSM 44199

InterPro domains:
  IPR029044 Nucleotide-diphospho-sugar transferases [SSF53448] (9-184)

Mean predicted aligned error: 6.87 Å